Protein AF-A0A6B2SW86-F1 (afdb_monomer_lite)

Radius of gyration: 19.21 Å; chains: 1; bounding box: 50×46×57 Å

Secondary structure (DSSP, 8-state):
--S------SS--TT--HHHHHHHHHHHHHHHHHHHHHHHHHHHHHHHHHHHHHHHHTT--HHHHHHHHHHHHHHHSTT--SPPEEEEEEEEEEETTS-S-HHHHHHHHHHHHTS-TT--SSSSTTS-EEEEETTEEEEEEEE----SS---S-SS--HHHHHHHHHHHHHHHHTTTEEEEEEEPPPEE--

Sequence (191 aa):
VLSDWVLAVEADAGDWPEERLDLLQGVTQLIAVERDRRDAARTVRRRLAQEVLELVQTGAAPAEIAARLRVAAPVLLPGLGTAPHWQVVVARVEWEGGEIDGGPVAQALLEEILVDPAASGPEPSDRIAVAHTGDEAIALVPLPAVPGEHEGPETGLLADALLTSVHDPLAAGLDGDGRLTLGVSASVHSA

pLDDT: mean 82.62, std 14.37, range [33.56, 96.69]

Foldseek 3Di:
DQLDDDDDDPDDCPPDDPVVVVVVVVVVVVVVVVVVVLVVLLPVLQVLVVVLVVCVVVVHDLLVSLVSQVVCQCQLPPPQPDFFWKKKKKKAKDFAPPPDQQFVVQQSVCLVLQQDPPDPDPHRSRNWRWYGDRRMIMIIHTFRDDPDDDPDPDSDDDPVVSCVVCVVVVCVVNVPRMDMDMDMDDIGTSD

Structure (mmCIF, N/CA/C/O backbone):
data_AF-A0A6B2SW86-F1
#
_entry.id   AF-A0A6B2SW86-F1
#
loop_
_atom_site.group_PDB
_atom_site.id
_atom_site.type_symbol
_atom_site.label_atom_id
_atom_site.label_alt_id
_atom_site.label_comp_id
_atom_site.label_asym_id
_atom_site.label_entity_id
_atom_site.label_seq_id
_atom_site.pdbx_PDB_ins_code
_atom_site.Cartn_x
_atom_site.Cartn_y
_atom_site.Cartn_z
_atom_site.occupancy
_atom_site.B_iso_or_equiv
_atom_site.auth_seq_id
_atom_site.auth_comp_id
_atom_site.auth_asym_id
_atom_site.auth_atom_id
_atom_site.pdbx_PDB_model_num
ATOM 1 N N . VAL A 1 1 ? 8.558 -9.369 -8.147 1.00 64.38 1 VAL A N 1
ATOM 2 C CA . VAL A 1 1 ? 7.757 -10.231 -9.053 1.00 64.38 1 VAL A CA 1
ATOM 3 C C . VAL A 1 1 ? 6.617 -9.483 -9.754 1.00 64.38 1 VAL A C 1
ATOM 5 O O . VAL A 1 1 ? 6.445 -9.712 -10.936 1.00 64.38 1 VAL A O 1
ATOM 8 N N . LEU A 1 2 ? 5.889 -8.556 -9.105 1.00 66.88 2 LEU A N 1
ATOM 9 C CA . LEU A 1 2 ? 4.971 -7.616 -9.802 1.00 66.88 2 LEU A CA 1
ATOM 10 C C . LEU A 1 2 ? 5.313 -6.130 -9.603 1.00 66.88 2 LEU A C 1
ATOM 12 O O . LEU A 1 2 ? 4.972 -5.299 -10.432 1.00 66.88 2 LEU A O 1
ATOM 16 N N . SER A 1 3 ? 6.007 -5.797 -8.517 1.00 69.06 3 SER A N 1
ATOM 17 C CA . SER A 1 3 ? 6.486 -4.446 -8.200 1.00 69.06 3 SER A CA 1
ATOM 18 C C . SER A 1 3 ? 7.941 -4.207 -8.626 1.00 69.06 3 SER A C 1
ATOM 20 O O . SER A 1 3 ? 8.547 -3.212 -8.226 1.00 69.06 3 SER A O 1
ATOM 22 N N . ASP A 1 4 ? 8.528 -5.142 -9.383 1.00 76.38 4 ASP A N 1
ATOM 23 C CA . ASP A 1 4 ? 9.850 -4.935 -9.970 1.00 76.38 4 ASP A CA 1
ATOM 24 C C . ASP A 1 4 ? 9.764 -3.907 -11.090 1.00 76.38 4 ASP A C 1
ATOM 26 O O . ASP A 1 4 ? 8.704 -3.655 -11.664 1.00 76.38 4 ASP A O 1
ATOM 30 N N . TRP A 1 5 ? 10.897 -3.290 -11.396 1.00 79.50 5 TRP A N 1
ATOM 31 C CA . TRP A 1 5 ? 10.952 -2.225 -12.377 1.00 79.50 5 TRP A CA 1
ATOM 32 C C . TRP A 1 5 ? 11.925 -2.560 -13.489 1.00 79.50 5 TRP A C 1
ATOM 34 O O . TRP A 1 5 ? 12.975 -3.165 -13.283 1.00 79.50 5 TRP A O 1
ATOM 44 N N . VAL A 1 6 ? 11.564 -2.105 -14.679 1.00 84.00 6 VAL A N 1
ATOM 45 C CA . VAL A 1 6 ? 12.418 -2.137 -15.856 1.00 84.00 6 VAL A CA 1
ATOM 46 C C . VAL A 1 6 ? 12.411 -0.750 -16.476 1.00 84.00 6 VAL A C 1
ATOM 48 O O . VAL A 1 6 ? 11.382 -0.073 -16.499 1.00 84.00 6 VAL A O 1
ATOM 51 N N . LEU A 1 7 ? 13.565 -0.310 -16.968 1.00 84.69 7 LEU A N 1
ATOM 52 C CA . LEU A 1 7 ? 13.636 0.867 -17.822 1.00 84.69 7 LEU A CA 1
ATOM 53 C C . LEU A 1 7 ? 13.451 0.402 -19.265 1.00 84.69 7 LEU A C 1
ATOM 55 O O . LEU A 1 7 ? 14.382 -0.107 -19.884 1.00 84.69 7 LEU A O 1
ATOM 59 N N . ALA A 1 8 ? 12.234 0.547 -19.781 1.00 86.44 8 ALA A N 1
ATOM 60 C CA . ALA A 1 8 ? 11.948 0.296 -21.185 1.00 86.44 8 ALA A CA 1
ATOM 61 C C . ALA A 1 8 ? 12.275 1.546 -22.007 1.00 86.44 8 ALA A C 1
ATOM 63 O O . ALA A 1 8 ? 11.873 2.658 -21.664 1.00 86.44 8 ALA A O 1
ATOM 64 N N . VAL A 1 9 ? 13.005 1.354 -23.102 1.00 85.38 9 VAL A N 1
ATOM 65 C CA . VAL A 1 9 ? 13.354 2.416 -24.041 1.00 85.38 9 VAL A CA 1
ATOM 66 C C . VAL A 1 9 ? 12.775 2.048 -25.391 1.00 85.38 9 VAL A C 1
ATOM 68 O O . VAL A 1 9 ? 13.111 1.007 -25.950 1.00 85.38 9 VAL A O 1
ATOM 71 N N . GLU A 1 10 ? 11.925 2.913 -25.930 1.00 87.94 10 GLU A N 1
ATOM 72 C CA . GLU A 1 10 ? 11.366 2.740 -27.268 1.00 87.94 10 GLU A CA 1
ATOM 73 C C . GLU A 1 10 ? 12.402 3.141 -28.332 1.00 87.94 10 GLU A C 1
ATOM 75 O O . GLU A 1 10 ? 12.361 4.229 -28.905 1.00 87.94 10 GLU A O 1
ATOM 80 N N . ALA A 1 11 ? 13.399 2.284 -28.544 1.00 85.44 11 ALA A N 1
ATOM 81 C CA . ALA A 1 11 ? 14.400 2.444 -29.591 1.00 85.44 11 ALA A CA 1
ATO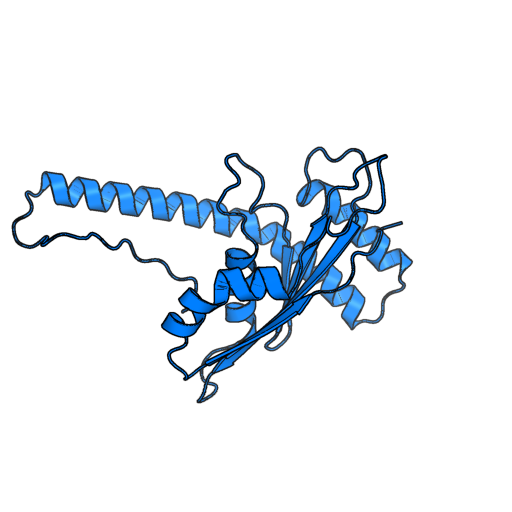M 82 C C . ALA A 1 11 ? 15.140 1.132 -29.870 1.00 85.44 11 ALA A C 1
ATOM 84 O O . ALA A 1 11 ? 15.310 0.305 -28.976 1.00 85.44 11 ALA A O 1
ATOM 85 N N . ASP A 1 12 ? 15.664 0.991 -31.088 1.00 85.00 12 ASP A N 1
ATOM 86 C CA . ASP A 1 12 ? 16.691 -0.009 -31.376 1.00 85.00 12 ASP A CA 1
ATOM 87 C C . ASP A 1 12 ? 18.036 0.484 -30.825 1.00 85.00 12 ASP A C 1
ATOM 89 O O . ASP A 1 12 ? 18.575 1.498 -31.281 1.00 85.00 12 ASP A O 1
ATOM 93 N N . ALA A 1 13 ? 18.533 -0.196 -29.792 1.00 82.00 13 ALA A N 1
ATOM 94 C CA . ALA A 1 13 ? 19.785 0.136 -29.121 1.00 82.00 13 ALA A CA 1
ATOM 95 C C . ALA A 1 13 ? 21.021 -0.495 -29.789 1.00 82.00 13 ALA A C 1
ATOM 97 O O . ALA A 1 13 ? 22.137 -0.218 -29.351 1.00 82.00 13 ALA A O 1
ATOM 98 N N . GLY A 1 14 ? 20.847 -1.323 -30.831 1.00 83.81 14 GLY A N 1
ATOM 99 C CA . GLY A 1 14 ? 21.933 -2.089 -31.453 1.00 83.81 14 GLY A CA 1
ATOM 100 C C . GLY A 1 14 ? 23.067 -1.233 -32.025 1.00 83.81 14 GLY A C 1
ATOM 101 O O . GLY A 1 14 ? 24.225 -1.635 -31.950 1.00 83.81 14 GLY A O 1
ATOM 102 N N . ASP A 1 15 ? 22.741 -0.033 -32.515 1.00 86.69 15 ASP A N 1
ATOM 103 C CA . ASP A 1 15 ? 23.688 0.895 -33.154 1.00 86.69 15 ASP A CA 1
ATOM 104 C C . ASP A 1 15 ? 23.988 2.145 -32.303 1.00 86.69 15 ASP A C 1
ATOM 106 O O . ASP A 1 15 ? 24.454 3.170 -32.812 1.00 86.69 15 ASP A O 1
ATOM 110 N N . TRP A 1 16 ? 23.663 2.128 -31.008 1.00 93.12 16 TRP A N 1
ATOM 111 C CA . TRP A 1 16 ? 23.866 3.304 -30.164 1.00 93.12 16 TRP A CA 1
ATOM 112 C C . TRP A 1 16 ? 25.355 3.570 -29.901 1.00 93.12 16 TRP A C 1
ATOM 114 O O . TRP A 1 16 ? 26.084 2.643 -29.550 1.00 93.12 16 TRP A O 1
ATOM 124 N N . PRO A 1 17 ? 25.812 4.836 -30.002 1.00 94.25 17 PRO A N 1
ATOM 125 C CA . PRO A 1 17 ? 27.142 5.218 -29.539 1.00 94.25 17 PRO A CA 1
ATOM 126 C C . PRO A 1 17 ? 27.329 4.909 -28.050 1.00 94.25 17 PRO A C 1
ATOM 128 O O . PRO A 1 17 ? 26.365 4.993 -27.278 1.00 94.25 17 PRO A O 1
ATOM 131 N N . GLU A 1 18 ? 28.567 4.617 -27.642 1.00 94.00 18 GLU A N 1
ATOM 132 C CA . GLU A 1 18 ? 28.915 4.307 -26.247 1.00 94.00 18 GLU A CA 1
ATOM 133 C C . GLU A 1 18 ? 28.443 5.409 -25.290 1.00 94.00 18 GLU A C 1
ATOM 135 O O . GLU A 1 18 ? 27.853 5.113 -24.257 1.00 94.00 18 GLU A O 1
ATOM 140 N N . GLU A 1 19 ? 28.547 6.683 -25.681 1.00 94.69 19 GLU A N 1
ATOM 141 C CA . GLU A 1 19 ? 28.126 7.810 -24.846 1.00 94.69 19 GLU A CA 1
ATOM 142 C C . GLU A 1 19 ? 26.622 7.780 -24.535 1.00 94.69 19 GLU A C 1
ATOM 144 O O . GLU A 1 19 ? 26.183 8.217 -23.470 1.00 94.69 19 GLU A O 1
ATOM 149 N N . ARG A 1 20 ? 25.801 7.265 -25.458 1.00 91.50 20 ARG A N 1
ATOM 150 C CA . ARG A 1 20 ? 24.351 7.152 -25.257 1.00 91.50 20 ARG A CA 1
ATOM 151 C C . ARG A 1 20 ? 24.001 5.969 -24.354 1.00 91.50 20 ARG A C 1
ATOM 153 O O . ARG A 1 20 ? 23.055 6.072 -23.571 1.00 91.50 20 ARG A O 1
ATOM 160 N N . LEU A 1 21 ? 24.758 4.877 -24.444 1.00 92.81 21 LEU A N 1
ATOM 161 C CA . LEU A 1 21 ? 24.635 3.733 -23.539 1.00 92.81 21 LEU A CA 1
ATOM 162 C C . LEU A 1 21 ? 25.064 4.115 -22.115 1.00 92.81 21 LEU A C 1
ATOM 164 O O . LEU A 1 21 ? 24.343 3.813 -21.164 1.00 92.81 21 LEU A O 1
ATOM 168 N N . ASP A 1 22 ? 26.151 4.875 -21.976 1.00 94.31 22 ASP A N 1
ATOM 169 C CA . ASP A 1 22 ? 26.623 5.404 -20.693 1.00 94.31 22 ASP A CA 1
ATOM 170 C C . ASP A 1 22 ? 25.574 6.303 -20.027 1.00 94.31 22 ASP A C 1
ATOM 172 O O . ASP A 1 22 ? 25.319 6.193 -18.825 1.00 94.31 22 ASP A O 1
ATOM 176 N N . LEU A 1 23 ? 24.902 7.164 -20.802 1.00 93.31 23 LEU A N 1
ATOM 177 C CA . LEU A 1 23 ? 23.795 7.980 -20.297 1.00 93.31 23 LEU A CA 1
ATOM 178 C C . LEU A 1 23 ? 22.630 7.120 -19.789 1.00 93.31 23 LEU A C 1
ATOM 180 O O . LEU A 1 23 ? 22.100 7.391 -18.709 1.00 93.31 23 LEU A O 1
ATOM 184 N N . LEU A 1 24 ? 22.238 6.079 -20.532 1.00 92.94 24 LEU A N 1
ATOM 185 C CA . LEU A 1 24 ? 21.181 5.155 -20.110 1.00 92.94 24 LEU A CA 1
ATOM 186 C C . LEU A 1 24 ? 21.554 4.449 -18.800 1.00 92.94 24 LEU A C 1
ATOM 188 O O . LEU A 1 24 ? 20.736 4.353 -17.880 1.00 92.94 24 LEU A O 1
ATOM 192 N N . GLN A 1 25 ? 22.799 3.986 -18.701 1.00 91.50 25 GLN A N 1
ATOM 193 C CA . GLN A 1 25 ? 23.320 3.346 -17.503 1.00 91.50 25 GLN A CA 1
ATOM 194 C C . GLN A 1 25 ? 23.333 4.318 -16.317 1.00 91.50 25 GLN A C 1
ATOM 196 O O . GLN A 1 25 ? 22.888 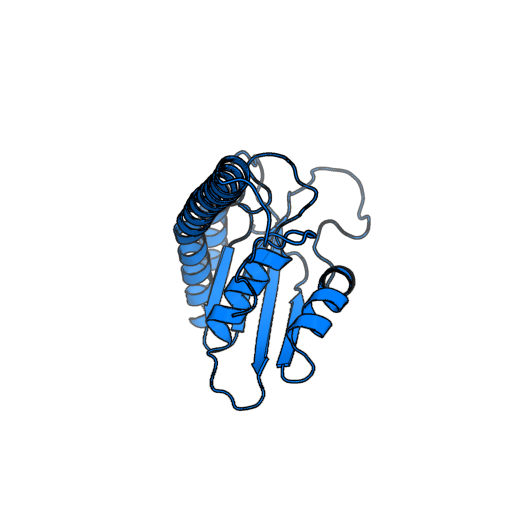3.955 -15.228 1.00 91.50 25 GLN A O 1
ATOM 201 N N . GLY A 1 26 ? 23.745 5.569 -16.534 1.00 94.94 26 GLY A N 1
ATOM 202 C CA . GLY A 1 26 ? 23.714 6.622 -15.519 1.00 94.94 26 GLY A CA 1
ATOM 203 C C . GLY A 1 26 ? 22.301 6.925 -15.007 1.00 94.94 26 GLY A C 1
ATOM 204 O O . GLY A 1 26 ? 22.084 6.999 -13.798 1.00 94.94 26 GLY A O 1
ATOM 205 N N . VAL A 1 27 ? 21.312 7.032 -15.901 1.00 94.62 27 VAL A N 1
ATOM 206 C CA . VAL A 1 27 ? 19.900 7.224 -15.515 1.00 94.62 27 VAL A CA 1
ATOM 207 C C . VAL A 1 27 ? 19.375 6.023 -14.728 1.00 94.62 27 VAL A C 1
ATOM 209 O O . VAL A 1 27 ? 18.742 6.197 -13.688 1.00 94.62 27 VAL A O 1
ATOM 212 N N . THR A 1 28 ? 19.682 4.807 -15.181 1.00 92.88 28 THR A N 1
ATOM 213 C CA . THR A 1 28 ? 19.293 3.564 -14.498 1.00 92.88 28 THR A CA 1
ATOM 214 C C . THR A 1 28 ? 19.857 3.517 -13.076 1.00 92.88 28 THR A C 1
ATOM 216 O O . THR A 1 28 ? 19.132 3.202 -12.134 1.00 92.88 28 THR A O 1
ATOM 219 N N . GLN A 1 29 ? 21.127 3.893 -12.895 1.00 93.69 29 GLN A N 1
ATOM 220 C CA . GLN A 1 29 ? 21.764 3.968 -11.578 1.00 93.69 29 GLN A CA 1
ATOM 221 C C . GLN A 1 29 ? 21.118 5.023 -10.678 1.00 93.69 29 GLN A C 1
ATOM 223 O O . GLN A 1 29 ? 20.876 4.754 -9.503 1.00 93.69 29 GLN A O 1
ATOM 228 N N . LEU A 1 30 ? 20.803 6.207 -11.212 1.00 94.62 30 LEU A N 1
ATOM 229 C CA . LEU A 1 30 ? 20.130 7.254 -10.443 1.00 94.62 30 LEU A CA 1
ATOM 230 C C . LEU A 1 30 ? 18.752 6.792 -9.949 1.00 94.62 30 LEU A C 1
ATOM 232 O O . LEU A 1 30 ? 18.413 6.998 -8.784 1.00 94.62 30 LEU A O 1
ATOM 236 N N . ILE A 1 31 ? 17.978 6.139 -10.821 1.00 89.94 31 ILE A N 1
ATOM 237 C CA . ILE A 1 31 ? 16.677 5.565 -10.463 1.00 89.94 31 ILE A CA 1
ATOM 238 C C . ILE A 1 31 ? 16.847 4.500 -9.377 1.00 89.94 31 ILE A C 1
ATOM 240 O O . ILE A 1 31 ? 16.106 4.527 -8.397 1.00 89.94 31 ILE A O 1
ATOM 244 N N . ALA A 1 32 ? 17.828 3.602 -9.518 1.00 89.44 32 ALA A N 1
ATOM 245 C CA . ALA A 1 32 ? 18.102 2.560 -8.531 1.00 89.44 32 ALA A CA 1
ATOM 246 C C . ALA A 1 32 ? 18.390 3.152 -7.142 1.00 89.44 32 ALA A C 1
ATOM 248 O O . ALA A 1 32 ? 17.727 2.786 -6.176 1.00 89.44 32 ALA A O 1
ATOM 249 N N . VAL A 1 33 ? 19.286 4.142 -7.052 1.00 92.06 33 VAL A N 1
ATOM 250 C CA . VAL A 1 33 ? 19.628 4.813 -5.783 1.00 92.06 33 VAL A CA 1
ATOM 251 C C . VAL A 1 33 ? 18.407 5.465 -5.135 1.00 92.06 33 VAL A C 1
ATOM 253 O O . VAL A 1 33 ? 18.211 5.371 -3.922 1.00 92.06 33 VAL A O 1
ATOM 256 N N . GLU A 1 34 ? 17.570 6.132 -5.926 1.00 87.69 34 GLU A N 1
ATOM 257 C CA . GLU A 1 34 ? 16.364 6.765 -5.398 1.00 87.69 34 GLU A CA 1
ATOM 258 C C . GLU A 1 34 ? 15.329 5.727 -4.932 1.00 87.69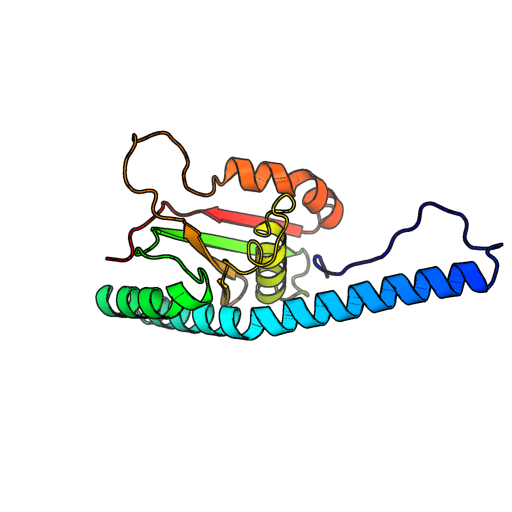 34 GLU A C 1
ATOM 260 O O . GLU A 1 34 ? 14.660 5.933 -3.917 1.00 87.69 34 GLU A O 1
ATOM 265 N N . ARG A 1 35 ? 15.209 4.584 -5.619 1.00 84.31 35 ARG A N 1
ATOM 266 C CA . ARG A 1 35 ? 14.345 3.487 -5.160 1.00 84.31 35 ARG A CA 1
ATOM 267 C C . ARG A 1 35 ? 14.865 2.851 -3.876 1.00 84.31 35 ARG A C 1
ATOM 269 O O . ARG A 1 35 ? 14.067 2.672 -2.961 1.00 84.31 35 ARG A O 1
ATOM 276 N N . ASP A 1 36 ? 16.168 2.608 -3.759 1.00 86.81 36 ASP A N 1
ATOM 277 C CA . ASP A 1 36 ? 16.782 2.082 -2.531 1.00 86.81 36 ASP A CA 1
ATOM 278 C C . ASP A 1 36 ? 16.531 3.020 -1.346 1.00 86.81 36 ASP A C 1
ATOM 280 O O . ASP A 1 36 ? 16.166 2.590 -0.249 1.00 86.81 36 ASP A O 1
ATOM 284 N N . ARG A 1 37 ? 16.649 4.334 -1.573 1.00 84.88 37 ARG A N 1
ATOM 285 C CA . ARG A 1 37 ? 16.308 5.352 -0.575 1.00 84.88 37 ARG A CA 1
ATOM 286 C C . ARG A 1 37 ? 14.835 5.266 -0.156 1.00 84.88 37 ARG A C 1
ATOM 288 O O . ARG A 1 37 ? 14.545 5.374 1.038 1.00 84.88 37 ARG A O 1
ATOM 295 N N . ARG A 1 38 ? 13.906 5.090 -1.103 1.00 80.50 38 ARG A N 1
ATOM 296 C CA . ARG A 1 38 ? 12.468 4.944 -0.805 1.00 80.50 38 ARG A CA 1
ATOM 297 C C . ARG A 1 38 ? 12.167 3.661 -0.041 1.00 80.50 38 ARG A C 1
ATOM 299 O O . ARG A 1 38 ? 11.422 3.717 0.934 1.00 80.50 38 ARG A O 1
ATOM 306 N N . ASP A 1 39 ? 12.756 2.536 -0.430 1.00 83.50 39 ASP A N 1
ATOM 307 C CA . ASP A 1 39 ? 12.546 1.261 0.260 1.00 83.50 39 ASP A CA 1
ATOM 308 C C . ASP A 1 39 ? 13.117 1.295 1.690 1.00 83.50 39 ASP A C 1
ATOM 310 O O . ASP A 1 39 ? 12.446 0.912 2.654 1.00 83.50 39 ASP A O 1
ATOM 314 N N . ALA A 1 40 ? 14.292 1.908 1.873 1.00 84.88 40 ALA A N 1
ATOM 315 C CA . ALA A 1 40 ? 14.849 2.166 3.199 1.00 84.88 40 ALA A CA 1
ATOM 316 C C . ALA A 1 40 ? 13.903 3.021 4.065 1.00 84.88 40 ALA A C 1
ATOM 318 O O . ALA A 1 40 ? 13.672 2.698 5.234 1.00 84.88 40 ALA A O 1
ATOM 319 N N . ALA A 1 41 ? 13.294 4.069 3.496 1.00 79.94 41 ALA A N 1
ATOM 320 C CA . ALA A 1 41 ? 12.323 4.910 4.202 1.00 79.94 41 ALA A CA 1
ATOM 321 C C . ALA A 1 41 ? 11.052 4.142 4.625 1.00 79.94 41 ALA A C 1
ATOM 323 O O . ALA A 1 41 ? 10.467 4.440 5.670 1.00 79.94 41 ALA A O 1
ATOM 324 N N . ARG A 1 42 ? 10.644 3.110 3.872 1.00 86.56 42 ARG A N 1
ATOM 325 C CA . ARG A 1 42 ? 9.474 2.274 4.198 1.00 86.56 42 ARG A CA 1
ATOM 326 C C . ARG A 1 42 ? 9.704 1.354 5.399 1.00 86.56 42 ARG A C 1
ATOM 328 O O . ARG A 1 42 ? 8.738 1.024 6.082 1.00 86.56 42 ARG A O 1
ATOM 335 N N . THR A 1 43 ? 10.948 1.002 5.733 1.00 89.25 43 THR A N 1
ATOM 336 C CA . THR A 1 43 ? 11.261 0.049 6.822 1.00 89.25 43 THR A CA 1
ATOM 337 C C . THR A 1 43 ? 10.652 0.453 8.171 1.00 89.25 43 THR A C 1
ATOM 339 O O . THR A 1 43 ? 10.045 -0.371 8.855 1.00 89.25 43 THR A O 1
ATOM 342 N N . VAL A 1 44 ? 10.758 1.732 8.551 1.00 89.31 44 VAL A N 1
ATOM 343 C CA . VAL A 1 44 ? 10.181 2.228 9.816 1.00 89.31 44 VAL A CA 1
ATOM 344 C C . VAL A 1 44 ? 8.654 2.118 9.803 1.00 89.31 44 VAL A C 1
ATOM 346 O O . VAL A 1 44 ? 8.054 1.706 10.794 1.00 89.31 44 VAL A O 1
ATOM 349 N N . ARG A 1 45 ? 8.016 2.433 8.673 1.00 89.00 45 ARG A N 1
ATOM 350 C CA . ARG A 1 45 ? 6.555 2.390 8.528 1.00 89.00 45 ARG A CA 1
ATOM 351 C C . ARG A 1 45 ? 6.016 0.964 8.530 1.00 89.00 45 ARG A C 1
ATOM 353 O O . ARG A 1 45 ? 5.049 0.702 9.238 1.00 89.00 45 ARG A O 1
ATOM 360 N N . ARG A 1 46 ? 6.673 0.037 7.825 1.00 93.06 46 ARG A N 1
ATOM 361 C CA . ARG A 1 46 ? 6.340 -1.399 7.851 1.00 93.06 46 ARG A CA 1
ATOM 362 C C . ARG A 1 46 ? 6.328 -1.924 9.286 1.00 93.06 46 ARG A C 1
ATOM 364 O O . ARG A 1 46 ? 5.372 -2.571 9.699 1.00 93.06 46 ARG A O 1
ATOM 371 N N . ARG A 1 47 ? 7.337 -1.553 10.083 1.00 92.88 47 ARG A N 1
ATOM 372 C CA . ARG A 1 47 ? 7.394 -1.901 11.507 1.00 92.88 47 ARG A CA 1
ATOM 373 C C . ARG A 1 47 ? 6.230 -1.309 12.309 1.00 92.88 47 ARG A C 1
ATOM 375 O O . ARG A 1 47 ? 5.623 -2.025 13.095 1.00 92.88 47 ARG A O 1
ATOM 382 N N . LEU A 1 48 ? 5.901 -0.031 12.117 1.00 92.12 48 LEU A N 1
ATOM 383 C CA . LEU A 1 48 ? 4.770 0.600 12.813 1.00 92.12 48 LEU A CA 1
ATOM 384 C C . LEU A 1 48 ? 3.434 -0.078 12.477 1.00 92.12 48 LEU A C 1
ATOM 386 O O . LEU A 1 48 ? 2.635 -0.327 13.378 1.00 92.12 48 LEU A O 1
ATOM 390 N N . ALA A 1 49 ? 3.201 -0.397 11.201 1.00 93.81 49 ALA A N 1
ATOM 391 C CA . ALA A 1 49 ? 2.010 -1.130 10.779 1.00 93.81 49 ALA A CA 1
ATOM 392 C C . ALA A 1 49 ? 1.964 -2.531 11.394 1.00 93.81 49 ALA A C 1
ATOM 394 O O . ALA A 1 49 ? 0.913 -2.943 11.878 1.00 93.81 49 ALA A O 1
ATOM 395 N N . GLN A 1 50 ? 3.103 -3.227 11.439 1.00 95.62 50 GLN A N 1
ATOM 396 C CA . GLN A 1 50 ? 3.202 -4.559 12.028 1.00 95.62 50 GLN A CA 1
ATOM 397 C C . GLN A 1 50 ? 2.836 -4.535 13.517 1.00 95.62 50 GLN A C 1
ATOM 399 O O . GLN A 1 50 ? 2.037 -5.340 13.982 1.00 95.62 50 GLN A O 1
ATOM 404 N N . GLU A 1 51 ? 3.342 -3.549 14.254 1.00 95.56 51 GLU A N 1
ATOM 405 C CA . GLU A 1 51 ? 3.046 -3.389 15.677 1.00 95.56 51 GLU A CA 1
ATOM 406 C C . GLU A 1 51 ? 1.557 -3.071 15.944 1.00 95.56 51 GLU A C 1
ATOM 408 O O . GLU A 1 51 ? 1.003 -3.505 16.953 1.00 95.56 51 GLU A O 1
ATOM 413 N N . VAL A 1 52 ? 0.885 -2.321 15.059 1.00 93.69 52 VAL A N 1
ATOM 414 C CA . VAL A 1 52 ? -0.573 -2.096 15.140 1.00 93.69 52 VAL A CA 1
ATOM 415 C C . VAL A 1 52 ? -1.342 -3.375 14.807 1.00 93.69 52 VAL A C 1
ATOM 417 O O . VAL A 1 52 ? -2.302 -3.709 15.501 1.00 93.69 52 VAL A O 1
ATOM 420 N N . LEU A 1 53 ? -0.920 -4.100 13.770 1.00 93.75 53 LEU A N 1
ATOM 421 C CA . LEU A 1 53 ? -1.537 -5.354 13.348 1.00 93.75 53 LEU A CA 1
ATOM 422 C C . LEU A 1 53 ? -1.481 -6.407 14.462 1.00 93.75 53 LEU A C 1
ATOM 424 O O . LEU A 1 53 ? -2.486 -7.053 14.744 1.00 93.75 53 LEU A O 1
ATOM 428 N N . GLU A 1 54 ? -0.350 -6.523 15.153 1.00 95.50 54 GLU A N 1
ATOM 429 C CA . GLU A 1 54 ? -0.181 -7.431 16.293 1.00 95.50 54 GLU A CA 1
ATOM 430 C C . GLU A 1 54 ? -1.144 -7.112 17.445 1.00 95.50 54 GLU A C 1
ATOM 432 O O . GLU A 1 54 ? -1.743 -8.022 18.024 1.00 95.50 54 GLU A O 1
ATOM 437 N N . LEU A 1 55 ? -1.364 -5.829 17.754 1.00 95.19 55 LEU A N 1
ATOM 438 C CA . LEU A 1 55 ? -2.353 -5.417 18.759 1.00 95.19 55 LEU A CA 1
ATOM 439 C C . LEU A 1 55 ? -3.774 -5.833 18.357 1.00 95.19 55 LEU A C 1
ATOM 441 O O . LEU A 1 55 ? -4.536 -6.323 19.189 1.00 95.19 55 LEU A O 1
ATOM 445 N N . VAL A 1 56 ? -4.130 -5.681 17.081 1.00 92.25 56 VAL A N 1
ATOM 446 C CA . VAL A 1 56 ? -5.444 -6.101 16.571 1.00 92.25 56 VAL A CA 1
ATOM 447 C C . VAL A 1 56 ? -5.597 -7.621 16.651 1.00 92.25 56 VAL A C 1
ATOM 449 O O . VAL A 1 56 ? -6.601 -8.107 17.168 1.00 92.25 56 VAL A O 1
ATOM 452 N N . GLN A 1 57 ? -4.596 -8.379 16.199 1.00 93.38 57 GLN A N 1
ATOM 453 C CA . GLN A 1 57 ? -4.629 -9.847 16.192 1.00 93.38 57 GLN A CA 1
ATOM 454 C C . GLN A 1 57 ? -4.693 -10.453 17.596 1.00 93.38 57 GLN A C 1
ATOM 456 O O . GLN A 1 57 ? -5.330 -11.484 17.801 1.00 93.38 57 GLN A O 1
ATOM 461 N N . THR A 1 58 ? -4.059 -9.805 18.572 1.00 96.19 58 THR A N 1
ATOM 462 C CA . THR A 1 58 ? -4.087 -10.234 19.979 1.00 96.19 58 THR A CA 1
ATOM 463 C C . THR A 1 58 ? -5.340 -9.775 20.728 1.00 96.19 58 THR A C 1
ATOM 465 O O . THR A 1 58 ? -5.519 -10.136 21.891 1.00 96.19 58 THR A O 1
ATOM 468 N N . GLY A 1 59 ? -6.232 -9.020 20.076 1.00 94.25 59 GLY A N 1
ATOM 469 C CA . GLY A 1 59 ? -7.465 -8.526 20.685 1.00 94.25 59 GLY A CA 1
ATOM 470 C C . GLY A 1 59 ? -7.221 -7.455 21.749 1.00 94.25 59 GLY A C 1
ATOM 471 O O . GLY A 1 59 ? -7.950 -7.405 22.742 1.00 94.25 59 GLY A O 1
ATOM 472 N N . ALA A 1 60 ? -6.189 -6.623 21.570 1.00 96.69 60 ALA A N 1
ATOM 473 C CA . ALA A 1 60 ? -5.880 -5.521 22.472 1.00 96.69 60 ALA A CA 1
ATOM 474 C C . ALA A 1 60 ? -7.073 -4.567 22.640 1.00 96.69 60 ALA A C 1
ATOM 476 O O . ALA A 1 60 ? -7.941 -4.434 21.770 1.00 96.69 60 ALA A O 1
ATOM 477 N N . ALA A 1 61 ? -7.112 -3.861 23.771 1.00 95.88 61 ALA A N 1
ATOM 478 C CA . ALA A 1 61 ? -8.190 -2.921 24.042 1.00 95.88 61 ALA A CA 1
ATOM 479 C C . ALA A 1 61 ? -8.204 -1.787 22.991 1.00 95.88 61 ALA A C 1
ATOM 481 O O . ALA A 1 61 ? -7.138 -1.280 22.632 1.00 95.88 61 ALA A O 1
ATOM 482 N N . PRO A 1 62 ? -9.381 -1.287 22.559 1.00 91.19 62 PRO A N 1
ATOM 483 C CA . PRO A 1 62 ? -9.457 -0.205 21.571 1.00 91.19 62 PRO A CA 1
ATOM 484 C C . PRO A 1 62 ? -8.633 1.038 21.939 1.00 91.19 62 PRO A C 1
ATOM 486 O O . PRO A 1 62 ? -8.017 1.657 21.076 1.00 91.19 62 PRO A O 1
ATOM 489 N N . ALA A 1 63 ? -8.557 1.374 23.232 1.00 92.12 63 ALA A N 1
ATOM 490 C CA . ALA A 1 63 ? -7.759 2.496 23.725 1.00 92.12 63 ALA A CA 1
ATOM 491 C C . ALA A 1 63 ? -6.244 2.310 23.509 1.00 92.12 63 ALA A C 1
ATOM 493 O O . ALA A 1 63 ? -5.529 3.291 23.299 1.00 92.12 63 ALA A O 1
ATOM 494 N N . GLU A 1 64 ? -5.755 1.069 23.543 1.00 94.62 64 GLU A N 1
ATOM 495 C CA . GLU A 1 64 ? -4.353 0.728 23.294 1.00 94.62 64 GLU A CA 1
ATOM 496 C C . GLU A 1 64 ? -4.015 0.850 21.804 1.00 94.62 64 GLU A C 1
ATOM 498 O O . GLU A 1 64 ? -3.017 1.479 21.445 1.00 94.62 64 GLU A O 1
ATOM 503 N N . ILE A 1 65 ? -4.902 0.362 20.932 1.00 92.56 65 ILE A N 1
ATOM 504 C CA . ILE A 1 65 ? -4.785 0.530 19.476 1.00 92.56 65 ILE A CA 1
ATOM 505 C C . ILE A 1 65 ? -4.814 2.024 19.113 1.00 92.56 65 ILE A C 1
ATOM 507 O O . ILE A 1 65 ? -3.945 2.506 18.386 1.00 92.56 65 ILE A O 1
ATOM 511 N N . ALA A 1 66 ? -5.749 2.794 19.679 1.00 89.94 66 ALA A N 1
ATOM 512 C CA . ALA A 1 66 ? -5.835 4.239 19.469 1.00 89.94 66 ALA A CA 1
ATOM 513 C C . ALA A 1 66 ? -4.582 4.981 19.971 1.00 89.94 66 ALA A C 1
ATOM 515 O O . ALA A 1 66 ? -4.073 5.887 19.308 1.00 89.94 66 ALA A O 1
ATOM 516 N N . ALA A 1 67 ? -4.037 4.595 21.131 1.00 91.44 67 ALA A N 1
ATOM 517 C CA . ALA A 1 67 ? -2.770 5.134 21.622 1.00 91.44 67 ALA A CA 1
ATOM 518 C C . ALA A 1 67 ? -1.620 4.848 20.648 1.00 91.44 67 ALA A C 1
ATOM 520 O O . ALA A 1 67 ? -0.845 5.756 20.345 1.00 91.44 67 ALA A O 1
ATOM 521 N N . ARG A 1 68 ? -1.552 3.632 20.098 1.00 92.38 68 ARG A N 1
ATOM 522 C CA . ARG A 1 68 ? -0.539 3.266 19.109 1.00 92.38 68 ARG A CA 1
ATOM 523 C C . ARG A 1 68 ? -0.659 4.075 17.817 1.00 92.38 68 ARG A C 1
ATOM 525 O O . ARG A 1 68 ? 0.348 4.599 17.346 1.00 92.38 68 ARG A O 1
ATOM 532 N N . LEU A 1 69 ? -1.867 4.231 17.276 1.00 90.69 69 LEU A N 1
ATOM 533 C CA . LEU A 1 69 ? -2.109 5.035 16.071 1.00 90.69 69 LEU A CA 1
ATOM 534 C C . LEU A 1 69 ? -1.720 6.506 16.272 1.00 90.69 69 LEU A C 1
ATOM 536 O O . LEU A 1 69 ? -1.114 7.108 15.388 1.00 90.69 69 LEU A O 1
ATOM 540 N N . ARG A 1 70 ? -1.979 7.077 17.456 1.00 88.12 70 ARG A N 1
ATOM 541 C CA . ARG A 1 70 ? -1.535 8.442 17.797 1.00 88.12 70 ARG A CA 1
ATOM 542 C C . ARG A 1 70 ? -0.014 8.591 17.816 1.00 88.12 70 ARG A C 1
ATOM 544 O O . ARG A 1 70 ? 0.484 9.644 17.438 1.00 88.12 70 ARG A O 1
ATOM 551 N N . VAL A 1 71 ? 0.721 7.554 18.221 1.00 88.38 71 VAL A N 1
ATOM 552 C CA . VAL A 1 71 ? 2.194 7.542 18.171 1.00 88.38 71 VAL A CA 1
ATOM 553 C C . VAL A 1 71 ? 2.708 7.398 16.736 1.00 88.38 71 VAL A C 1
ATOM 555 O O . VAL A 1 71 ? 3.722 7.999 16.394 1.00 88.38 71 VAL A O 1
ATOM 558 N N . ALA A 1 72 ? 2.010 6.641 15.884 1.00 87.12 72 ALA A N 1
ATOM 559 C CA . ALA A 1 72 ? 2.377 6.474 14.477 1.00 87.12 72 ALA A CA 1
ATOM 560 C C . ALA A 1 72 ? 2.075 7.722 13.624 1.00 87.12 72 ALA A C 1
ATOM 562 O O . ALA A 1 72 ? 2.792 7.993 12.660 1.00 87.12 72 ALA A O 1
ATOM 563 N N . ALA A 1 73 ? 1.045 8.498 13.982 1.00 85.19 73 ALA A N 1
ATOM 564 C CA . ALA A 1 73 ? 0.555 9.616 13.177 1.00 85.19 73 ALA A CA 1
ATOM 565 C C . ALA A 1 73 ? 1.641 10.637 12.769 1.00 85.19 73 ALA A C 1
ATOM 567 O O . ALA A 1 73 ? 1.710 10.932 11.583 1.00 85.19 73 ALA A O 1
ATOM 568 N N . PRO A 1 74 ? 2.541 11.129 13.648 1.00 83.19 74 PRO A N 1
ATOM 569 C CA . PRO A 1 74 ? 3.559 12.111 13.256 1.00 83.19 74 PRO A CA 1
ATOM 570 C C . PRO A 1 74 ? 4.623 11.564 12.296 1.00 83.19 74 PRO A C 1
ATOM 572 O O . PRO A 1 74 ? 5.284 12.342 11.616 1.00 83.19 74 PRO A O 1
ATOM 575 N N . VAL A 1 75 ? 4.809 10.239 12.256 1.00 83.69 75 VAL A N 1
ATOM 576 C CA . VAL A 1 75 ? 5.740 9.579 11.327 1.00 83.69 75 VAL A CA 1
ATOM 577 C C . VAL A 1 75 ? 5.120 9.465 9.936 1.00 83.69 75 VAL A C 1
ATOM 579 O O . VAL A 1 75 ? 5.820 9.613 8.941 1.00 83.69 75 VAL A O 1
ATOM 582 N N . LEU A 1 76 ? 3.812 9.204 9.871 1.00 81.06 76 LEU A N 1
ATOM 583 C CA . LEU A 1 76 ? 3.073 9.042 8.616 1.00 81.06 76 LEU A CA 1
ATOM 584 C C . LEU A 1 76 ? 2.557 10.374 8.055 1.00 81.06 76 LEU A C 1
ATOM 586 O O . LEU A 1 76 ? 2.412 10.535 6.853 1.00 81.06 76 LEU A O 1
ATOM 590 N N . LEU A 1 77 ? 2.294 11.349 8.915 1.00 77.88 77 LEU A N 1
ATOM 591 C CA . LEU A 1 77 ? 1.792 12.670 8.561 1.00 77.88 77 LEU A CA 1
ATOM 592 C C . LEU A 1 77 ? 2.585 13.742 9.319 1.00 77.88 77 LEU A C 1
ATOM 594 O O . LEU A 1 77 ? 2.081 14.318 10.293 1.00 77.88 77 LEU A O 1
ATOM 598 N N . PRO A 1 78 ? 3.835 14.019 8.912 1.00 75.00 78 PRO A N 1
ATOM 599 C CA . PRO A 1 78 ? 4.597 15.096 9.523 1.00 75.00 78 PRO A CA 1
ATOM 600 C C . PRO A 1 78 ? 3.848 16.429 9.368 1.00 75.00 78 PRO A C 1
ATOM 602 O O . PRO A 1 78 ? 3.285 16.735 8.321 1.00 75.00 78 PRO A O 1
ATOM 605 N N . GLY A 1 79 ? 3.810 17.225 10.438 1.00 71.19 79 GLY A N 1
ATOM 606 C CA . GLY A 1 79 ? 3.198 18.559 10.421 1.00 71.19 79 GLY A CA 1
ATOM 607 C C . GLY A 1 79 ? 1.670 18.607 10.547 1.00 71.19 79 GLY A C 1
ATOM 608 O O . GLY A 1 79 ? 1.119 19.709 10.557 1.00 71.19 79 GLY A O 1
ATOM 609 N N . LEU A 1 80 ? 0.968 17.473 10.695 1.00 69.62 80 LEU A N 1
ATOM 610 C CA . LEU A 1 80 ? -0.472 17.503 10.970 1.00 69.62 80 LEU A CA 1
ATOM 611 C C . LEU A 1 80 ? -0.734 17.980 12.410 1.00 69.62 80 LEU A C 1
ATOM 613 O O . LEU A 1 80 ? -0.277 17.376 13.378 1.00 69.62 80 LEU A O 1
ATOM 617 N N . GLY A 1 81 ? -1.476 19.080 12.551 1.00 67.44 81 GLY A N 1
ATOM 618 C CA . GLY A 1 81 ? -1.818 19.674 13.851 1.00 67.44 81 GLY A CA 1
ATOM 619 C C . GLY A 1 81 ? -3.036 19.048 14.543 1.00 67.44 81 GLY A C 1
ATOM 620 O O . GLY A 1 81 ? -3.371 19.444 15.658 1.00 67.44 81 GLY A O 1
ATOM 621 N N . THR A 1 82 ? -3.715 18.100 13.892 1.00 74.81 82 THR A N 1
ATOM 622 C CA . THR A 1 82 ? -4.930 17.428 14.378 1.00 74.81 82 THR A CA 1
ATOM 623 C C . THR A 1 82 ? -4.809 15.911 14.240 1.00 74.81 82 THR A C 1
ATOM 625 O O . THR A 1 82 ? -3.981 15.402 13.487 1.00 74.81 82 THR A O 1
ATOM 628 N N . ALA A 1 83 ? -5.613 15.161 14.997 1.00 78.75 83 ALA A N 1
ATOM 629 C CA . ALA A 1 83 ? -5.644 13.707 14.875 1.00 78.75 83 ALA A CA 1
ATOM 630 C C . ALA A 1 83 ? -6.299 13.307 13.535 1.00 78.75 83 ALA A C 1
ATOM 632 O O . ALA A 1 83 ? -7.412 13.769 13.259 1.00 78.75 83 ALA A O 1
ATOM 633 N N . PRO A 1 84 ? -5.648 12.474 12.701 1.00 83.12 84 PRO A N 1
ATOM 634 C CA . PRO A 1 84 ? -6.211 12.060 11.424 1.00 83.12 84 PRO A CA 1
ATOM 635 C C . PRO A 1 84 ? -7.345 11.048 11.616 1.00 83.12 84 PRO A C 1
ATOM 637 O O . PRO A 1 84 ? -7.462 10.384 12.658 1.00 83.12 84 PRO A O 1
ATOM 640 N N . HIS A 1 85 ? -8.146 10.896 10.564 1.00 85.12 85 HIS A N 1
ATOM 641 C CA . HIS A 1 85 ? -8.947 9.688 10.385 1.00 85.12 85 HIS A CA 1
ATOM 642 C C . HIS A 1 85 ? -8.071 8.590 9.784 1.00 85.12 85 HIS A C 1
ATOM 644 O O . HIS A 1 85 ? -7.046 8.868 9.167 1.00 85.12 85 HIS A O 1
ATOM 650 N N . TRP A 1 86 ? -8.482 7.342 9.953 1.00 87.75 86 TRP A N 1
ATOM 651 C CA . TRP A 1 86 ? -7.781 6.181 9.428 1.00 87.75 86 TRP A CA 1
ATOM 652 C C . TRP A 1 86 ? -8.713 5.358 8.559 1.00 87.75 86 TRP A C 1
ATOM 654 O O . TRP A 1 86 ? -9.862 5.114 8.925 1.00 87.75 86 TRP A O 1
ATOM 664 N N . GLN A 1 87 ? -8.194 4.895 7.432 1.00 91.06 87 GLN A N 1
ATOM 665 C CA . GLN A 1 87 ? -8.760 3.794 6.672 1.00 91.06 87 GLN A CA 1
ATOM 666 C C . GLN A 1 87 ? -7.787 2.627 6.658 1.00 91.06 87 GLN A C 1
ATOM 668 O O . GLN A 1 87 ? -6.570 2.798 6.753 1.00 91.06 87 GLN A O 1
ATOM 673 N N . VAL A 1 88 ? -8.351 1.435 6.526 1.00 92.25 88 VAL A N 1
ATOM 674 C CA . VAL A 1 88 ? -7.612 0.198 6.335 1.00 92.25 88 VAL A CA 1
ATOM 675 C C . VAL A 1 88 ? -7.880 -0.297 4.924 1.00 92.25 88 VAL A C 1
ATOM 677 O O . VAL A 1 88 ? -9.037 -0.400 4.511 1.00 92.25 88 VAL A O 1
ATOM 680 N N . VAL A 1 89 ? -6.811 -0.613 4.198 1.00 94.25 89 VAL A N 1
ATOM 681 C CA . VAL A 1 89 ? -6.890 -1.315 2.915 1.00 94.25 89 VAL A CA 1
ATOM 682 C C . VAL A 1 89 ? -6.250 -2.681 3.088 1.00 94.25 89 VAL A C 1
ATOM 684 O O . VAL A 1 89 ? -5.113 -2.772 3.539 1.00 94.25 89 VAL A O 1
ATOM 687 N N . VAL A 1 90 ? -6.977 -3.738 2.750 1.00 95.12 90 VAL A N 1
ATOM 688 C CA . VAL A 1 90 ? -6.484 -5.116 2.781 1.00 95.12 90 VAL A CA 1
ATOM 689 C C . VAL A 1 90 ? -6.304 -5.601 1.352 1.00 95.12 90 VAL A C 1
ATOM 691 O O . VAL A 1 90 ? -7.157 -5.340 0.505 1.00 95.12 90 VAL A O 1
ATOM 694 N N . ALA A 1 91 ? -5.212 -6.307 1.090 1.00 94.38 91 ALA A N 1
ATOM 695 C CA . ALA A 1 91 ? -4.945 -6.961 -0.178 1.00 94.38 91 ALA A CA 1
ATOM 696 C C . ALA A 1 91 ? -4.567 -8.421 0.026 1.00 94.38 91 ALA A C 1
ATOM 698 O O . ALA A 1 91 ? -3.841 -8.756 0.957 1.00 94.38 91 ALA A O 1
ATOM 699 N N . ARG A 1 92 ? -4.995 -9.264 -0.907 1.00 93.62 92 ARG A N 1
ATOM 700 C CA . ARG A 1 92 ? -4.587 -10.664 -1.014 1.00 93.62 92 ARG A CA 1
ATOM 701 C C . ARG A 1 92 ? -4.244 -10.957 -2.463 1.00 93.62 92 ARG A C 1
ATOM 703 O O . ARG A 1 92 ? -5.032 -10.623 -3.349 1.00 93.62 92 ARG A O 1
ATOM 710 N N . VAL A 1 93 ? -3.093 -11.580 -2.690 1.00 90.56 93 VAL A N 1
ATOM 711 C CA . VAL A 1 93 ? -2.654 -12.006 -4.022 1.00 90.56 93 VAL A CA 1
ATOM 712 C C . VAL A 1 93 ? -2.632 -13.522 -4.060 1.00 90.56 93 VAL A C 1
ATOM 714 O O . VAL A 1 93 ? -1.985 -14.161 -3.234 1.00 90.56 93 VAL A O 1
ATOM 717 N N . GLU A 1 94 ? -3.333 -14.084 -5.031 1.00 88.81 94 GLU A N 1
ATOM 718 C CA . GLU A 1 94 ? -3.414 -15.520 -5.262 1.00 88.81 94 GLU A CA 1
ATOM 719 C C . GLU A 1 94 ? -2.833 -15.834 -6.636 1.00 88.81 94 GLU A C 1
ATOM 721 O O . GLU A 1 94 ? -3.144 -15.141 -7.602 1.00 88.81 94 GLU A O 1
ATOM 726 N N . TRP A 1 95 ? -2.011 -16.878 -6.719 1.00 85.06 95 TRP A N 1
ATOM 727 C CA . TRP A 1 95 ? -1.423 -17.376 -7.962 1.00 85.06 95 TRP A CA 1
ATOM 728 C C . TRP A 1 95 ? -1.785 -18.841 -8.159 1.00 85.06 95 TRP A C 1
ATOM 730 O O . TRP A 1 95 ? -1.770 -19.625 -7.202 1.00 85.06 95 TRP A O 1
ATOM 740 N N . GLU A 1 96 ? -2.058 -19.231 -9.400 1.00 80.44 96 GLU A N 1
ATOM 741 C CA . GLU A 1 96 ? -2.153 -20.639 -9.758 1.00 80.44 96 GLU A CA 1
ATOM 742 C C . GLU A 1 96 ? -0.810 -21.340 -9.480 1.00 80.44 96 GLU A C 1
ATOM 744 O O . GLU A 1 96 ? 0.267 -20.828 -9.774 1.00 80.44 96 GLU A O 1
ATOM 749 N N . GLY A 1 97 ? -0.858 -22.504 -8.827 1.00 75.25 97 GLY A N 1
ATOM 750 C CA . GLY A 1 97 ? 0.336 -23.279 -8.461 1.00 75.25 97 GLY A CA 1
ATOM 751 C C . GLY A 1 97 ? 0.952 -22.958 -7.092 1.00 75.25 97 GLY A C 1
ATOM 752 O O . GLY A 1 97 ? 1.681 -23.794 -6.567 1.00 75.25 97 GLY A O 1
ATOM 753 N N . GLY A 1 98 ? 0.614 -21.826 -6.459 1.00 69.62 98 GLY A N 1
ATOM 754 C CA . GLY A 1 98 ? 0.930 -21.553 -5.045 1.00 69.62 98 GLY A CA 1
ATOM 755 C C . GLY A 1 98 ? 2.421 -21.455 -4.681 1.00 69.62 98 GLY A C 1
ATOM 756 O O . GLY A 1 98 ? 2.763 -21.541 -3.504 1.00 69.62 98 GLY A O 1
ATOM 757 N N . GLU A 1 99 ? 3.314 -21.295 -5.661 1.00 72.12 99 GLU A N 1
ATOM 758 C CA . GLU A 1 99 ? 4.768 -21.253 -5.432 1.00 72.12 99 GLU A CA 1
ATOM 759 C C . GLU A 1 99 ? 5.267 -19.900 -4.889 1.00 72.12 99 GLU A C 1
ATOM 761 O O . GLU A 1 99 ? 6.368 -19.820 -4.344 1.00 72.12 99 GLU A O 1
ATOM 766 N N . ILE A 1 100 ? 4.466 -18.836 -5.014 1.00 79.12 100 ILE A N 1
ATOM 767 C CA . ILE A 1 100 ? 4.827 -17.471 -4.609 1.00 79.12 100 ILE A CA 1
ATOM 768 C C . ILE A 1 100 ? 4.142 -17.121 -3.287 1.00 79.12 100 ILE A C 1
ATOM 770 O O . ILE A 1 100 ? 2.923 -17.231 -3.166 1.00 79.12 100 ILE A O 1
ATOM 774 N N . ASP A 1 101 ? 4.920 -16.634 -2.317 1.00 85.25 101 ASP A N 1
ATOM 775 C CA . ASP A 1 101 ? 4.380 -16.117 -1.058 1.00 85.25 101 ASP A CA 1
ATOM 776 C C . ASP A 1 101 ? 3.556 -14.839 -1.306 1.00 85.25 101 ASP A C 1
ATOM 778 O O . ASP A 1 101 ? 4.088 -13.789 -1.684 1.00 85.25 101 ASP A O 1
ATOM 782 N N . GLY A 1 102 ? 2.238 -14.943 -1.124 1.00 88.00 102 GLY A N 1
ATOM 783 C CA . GLY A 1 102 ? 1.279 -13.888 -1.450 1.00 88.00 102 GLY A CA 1
ATOM 784 C C . GLY A 1 102 ? 1.386 -12.657 -0.551 1.00 88.00 102 GLY A C 1
ATOM 785 O O . GLY A 1 102 ? 1.154 -11.549 -1.028 1.00 88.00 102 GLY A O 1
ATOM 786 N N . GLY A 1 103 ? 1.796 -12.816 0.712 1.00 91.56 103 GLY A N 1
ATOM 787 C CA . GLY A 1 103 ? 1.838 -11.725 1.692 1.00 91.56 103 GLY A CA 1
ATOM 788 C C . GLY A 1 103 ? 2.836 -10.623 1.315 1.00 91.56 103 GLY A C 1
ATOM 789 O O . GLY A 1 103 ? 2.430 -9.469 1.149 1.00 91.56 103 GLY A O 1
ATOM 790 N N . PRO A 1 104 ? 4.125 -10.950 1.102 1.00 90.94 104 PRO A N 1
ATOM 791 C CA . PRO A 1 104 ? 5.123 -9.989 0.631 1.00 90.94 104 PRO A CA 1
ATOM 792 C C . PRO A 1 104 ? 4.767 -9.354 -0.721 1.00 90.94 104 PRO A C 1
ATOM 794 O O . PRO A 1 104 ? 5.011 -8.165 -0.931 1.00 90.94 104 PRO A O 1
ATOM 797 N N . VAL A 1 105 ? 4.153 -10.114 -1.636 1.00 90.69 105 VAL A N 1
ATOM 798 C CA . VAL A 1 105 ? 3.712 -9.584 -2.937 1.00 90.69 105 VAL A CA 1
ATOM 799 C C . VAL A 1 105 ? 2.553 -8.602 -2.769 1.00 90.69 105 VAL A C 1
ATOM 801 O O . VAL A 1 105 ? 2.584 -7.521 -3.355 1.00 90.69 105 VAL A O 1
ATOM 804 N N . ALA A 1 106 ? 1.561 -8.932 -1.941 1.00 92.88 106 ALA A N 1
ATOM 805 C CA . ALA A 1 106 ? 0.446 -8.051 -1.616 1.00 92.88 106 ALA A CA 1
ATOM 806 C C . ALA A 1 106 ? 0.923 -6.776 -0.902 1.00 92.88 106 ALA A C 1
ATOM 808 O O . ALA A 1 106 ? 0.422 -5.691 -1.195 1.00 92.88 106 ALA A O 1
ATOM 809 N N . GLN A 1 107 ? 1.923 -6.882 -0.017 1.00 93.62 107 GLN A N 1
ATOM 810 C CA . GLN A 1 107 ? 2.520 -5.732 0.666 1.00 93.62 107 GLN A CA 1
ATOM 811 C C . GLN A 1 107 ? 3.168 -4.787 -0.342 1.00 93.62 107 GLN A C 1
ATOM 813 O O . GLN A 1 107 ? 2.855 -3.597 -0.350 1.00 93.62 107 GLN A O 1
ATOM 818 N N . ALA A 1 108 ? 4.029 -5.319 -1.211 1.00 90.56 108 ALA A N 1
ATOM 819 C CA . ALA A 1 108 ? 4.706 -4.524 -2.224 1.00 90.56 108 ALA A CA 1
ATOM 820 C C . ALA A 1 108 ? 3.712 -3.884 -3.207 1.00 90.56 108 ALA A C 1
ATOM 822 O O . ALA A 1 108 ? 3.855 -2.714 -3.547 1.00 90.56 108 ALA A O 1
ATOM 823 N N . LEU A 1 109 ? 2.665 -4.610 -3.615 1.00 90.12 109 LEU A N 1
ATOM 824 C CA . LEU A 1 109 ? 1.614 -4.062 -4.472 1.00 90.12 109 LEU A CA 1
ATOM 825 C C . LEU A 1 109 ? 0.828 -2.942 -3.793 1.00 90.12 109 LEU A C 1
ATOM 827 O O . LEU A 1 109 ? 0.642 -1.899 -4.409 1.00 90.12 109 LEU A O 1
ATOM 831 N N . LEU A 1 110 ? 0.391 -3.109 -2.541 1.00 91.44 110 LEU A N 1
ATOM 832 C CA . LEU A 1 110 ? -0.309 -2.039 -1.820 1.00 91.44 110 LEU A CA 1
ATOM 833 C C . LEU A 1 110 ? 0.556 -0.791 -1.669 1.00 91.44 110 LEU A C 1
ATOM 835 O O . LEU A 1 110 ? 0.056 0.321 -1.821 1.00 91.44 110 LEU A O 1
ATOM 839 N N . GLU A 1 111 ? 1.847 -0.966 -1.395 1.00 90.00 111 GLU A N 1
ATOM 840 C CA . GLU A 1 111 ? 2.783 0.149 -1.298 1.00 90.00 111 GLU A CA 1
ATOM 841 C C . GLU A 1 111 ? 2.988 0.902 -2.612 1.00 90.00 111 GLU A C 1
ATOM 843 O O . GLU A 1 111 ? 3.371 2.063 -2.553 1.00 90.00 111 GLU A O 1
ATOM 848 N N . GLU A 1 112 ? 2.767 0.279 -3.771 1.00 86.75 112 GLU A N 1
ATOM 849 C CA . GLU A 1 112 ? 2.843 0.950 -5.074 1.00 86.75 112 GLU A CA 1
ATOM 850 C C . GLU A 1 112 ? 1.481 1.520 -5.499 1.00 86.75 112 GLU A C 1
ATOM 852 O O . GLU A 1 112 ? 1.403 2.659 -5.944 1.00 86.75 112 GLU A O 1
ATOM 857 N N . ILE A 1 113 ? 0.394 0.768 -5.313 1.00 87.12 113 ILE A N 1
ATOM 858 C CA . ILE A 1 113 ? -0.975 1.147 -5.705 1.00 87.12 113 ILE A CA 1
ATOM 859 C C . ILE A 1 113 ? -1.460 2.392 -4.953 1.00 87.12 113 ILE A C 1
ATOM 861 O O . ILE A 1 113 ? -2.174 3.225 -5.507 1.00 87.12 113 ILE A O 1
ATOM 865 N N . LEU A 1 114 ? -1.092 2.509 -3.677 1.00 86.31 114 LEU A N 1
ATOM 866 C CA . LEU A 1 114 ? -1.523 3.607 -2.812 1.00 86.31 114 LEU A CA 1
ATOM 867 C C . LEU A 1 114 ? -0.594 4.830 -2.884 1.00 86.31 114 LEU A C 1
ATOM 869 O O . LEU A 1 114 ? -0.813 5.811 -2.171 1.00 86.31 114 LEU A O 1
ATOM 873 N N . VAL A 1 115 ? 0.439 4.792 -3.729 1.00 77.56 115 VAL A N 1
ATOM 874 C CA . VAL A 1 115 ? 1.241 5.976 -4.050 1.00 77.56 115 VAL A CA 1
ATOM 875 C C . VAL A 1 115 ? 0.446 6.831 -5.022 1.00 77.56 115 VAL A C 1
ATOM 877 O O . VAL A 1 115 ? 0.140 6.386 -6.120 1.00 77.56 115 VAL A O 1
ATOM 880 N N . ASP A 1 116 ? 0.138 8.070 -4.638 1.00 64.19 116 ASP A N 1
ATOM 881 C CA . ASP A 1 116 ? -0.456 9.043 -5.556 1.00 64.19 116 ASP A CA 1
ATOM 882 C C . ASP A 1 116 ? 0.593 9.486 -6.600 1.00 64.19 116 ASP A C 1
ATOM 884 O O . ASP A 1 116 ? 1.562 10.162 -6.232 1.00 64.19 116 ASP A O 1
ATOM 888 N N . PRO A 1 117 ? 0.431 9.134 -7.892 1.00 48.53 117 PRO A N 1
ATOM 889 C CA . PRO A 1 117 ? 1.395 9.478 -8.933 1.00 48.53 117 PRO A CA 1
ATOM 890 C C . PRO A 1 117 ? 1.363 10.966 -9.325 1.00 48.53 117 PRO A C 1
ATOM 892 O O . PRO A 1 117 ? 2.316 11.447 -9.936 1.00 48.53 117 PRO A O 1
ATOM 895 N N . ALA A 1 118 ? 0.298 11.709 -8.996 1.00 43.19 118 ALA A N 1
ATOM 896 C CA . ALA A 1 118 ? 0.176 13.138 -9.300 1.00 43.19 118 ALA A CA 1
ATOM 897 C C . ALA A 1 118 ? 0.810 14.030 -8.221 1.00 43.19 118 ALA A C 1
ATOM 899 O O . ALA A 1 118 ? 1.028 15.230 -8.429 1.00 43.19 118 ALA A O 1
ATOM 900 N N . ALA A 1 119 ? 1.120 13.461 -7.062 1.00 53.56 119 ALA A N 1
ATOM 901 C CA . ALA A 1 119 ? 1.584 14.222 -5.929 1.00 53.56 119 ALA A CA 1
ATOM 902 C C . ALA A 1 119 ? 3.090 14.521 -6.053 1.00 53.56 119 ALA A C 1
ATOM 904 O O . ALA A 1 119 ? 3.962 13.677 -5.864 1.00 53.56 119 ALA A O 1
ATOM 905 N N . SER A 1 120 ? 3.394 15.766 -6.423 1.00 37.31 120 SER A N 1
ATOM 906 C CA . SER A 1 120 ? 4.759 16.268 -6.588 1.00 37.31 120 SER A CA 1
ATOM 907 C C . SER A 1 120 ? 5.248 16.941 -5.302 1.00 37.31 120 SER A C 1
ATOM 909 O O . SER A 1 120 ? 4.691 17.949 -4.873 1.00 37.31 120 SER A O 1
ATOM 911 N N . GLY A 1 121 ? 6.303 16.392 -4.703 1.00 44.59 121 GLY A N 1
ATOM 912 C CA . GLY A 1 121 ? 6.937 16.857 -3.464 1.00 44.59 121 GLY A CA 1
ATOM 913 C C . GLY A 1 121 ? 7.515 15.670 -2.684 1.00 44.59 121 GLY A C 1
ATOM 914 O O . GLY A 1 121 ? 7.229 14.525 -3.038 1.00 44.59 121 GLY A O 1
ATOM 915 N N . PRO A 1 122 ? 8.321 15.876 -1.628 1.00 44.28 122 PRO A N 1
ATOM 916 C CA . PRO A 1 122 ? 8.391 14.843 -0.599 1.00 44.28 122 PRO A CA 1
ATOM 917 C C . PRO A 1 122 ? 6.958 14.653 -0.042 1.00 44.28 122 PRO A C 1
ATOM 919 O O . PRO A 1 122 ? 6.194 15.613 -0.039 1.00 44.28 122 PRO A O 1
ATOM 922 N N . GLU A 1 123 ? 6.581 13.464 0.447 1.00 55.97 123 GLU A N 1
ATOM 923 C CA . GLU A 1 123 ? 5.419 13.259 1.353 1.00 55.97 123 GLU A CA 1
ATOM 924 C C . GLU A 1 123 ? 4.033 12.725 0.873 1.00 55.97 123 GLU A C 1
ATOM 926 O O . GLU A 1 123 ? 3.121 12.755 1.699 1.00 55.97 123 GLU A O 1
ATOM 931 N N . PRO A 1 124 ? 3.784 12.158 -0.326 1.00 52.25 124 PRO A N 1
ATOM 932 C CA . PRO A 1 124 ? 2.524 11.423 -0.603 1.00 52.25 124 PRO A CA 1
ATOM 933 C C . PRO A 1 124 ? 2.675 9.905 -0.426 1.00 52.25 124 PRO A C 1
ATOM 935 O O . PRO A 1 124 ? 1.948 9.287 0.350 1.00 52.25 124 PRO A O 1
ATOM 938 N N . SER A 1 125 ? 3.708 9.325 -1.048 1.00 50.75 125 SER A N 1
ATOM 939 C CA . SER A 1 125 ? 4.128 7.920 -0.896 1.00 50.75 125 SER A CA 1
ATOM 940 C C . SER A 1 125 ? 4.591 7.563 0.521 1.00 50.75 125 SER A C 1
ATOM 942 O O . SER A 1 125 ? 4.819 6.397 0.837 1.00 50.75 125 SER A O 1
ATOM 944 N N . ASP A 1 126 ? 4.777 8.574 1.371 1.00 61.91 126 ASP A N 1
ATOM 945 C CA . ASP A 1 126 ? 5.308 8.435 2.723 1.00 61.91 126 ASP A CA 1
ATOM 946 C C . ASP A 1 126 ? 4.237 8.324 3.814 1.00 61.91 126 ASP A C 1
ATOM 948 O O . ASP A 1 126 ? 4.584 8.127 4.981 1.00 61.91 126 ASP A O 1
ATOM 952 N N . ARG A 1 127 ? 2.954 8.421 3.441 1.00 75.31 127 ARG A N 1
ATOM 953 C CA . ARG A 1 127 ? 1.839 8.476 4.399 1.00 75.31 127 ARG A CA 1
ATOM 954 C C . ARG A 1 127 ? 1.255 7.123 4.758 1.00 75.31 127 ARG A C 1
ATOM 956 O O . ARG A 1 127 ? 0.614 6.994 5.793 1.00 75.31 127 ARG A O 1
ATOM 963 N N . ILE A 1 128 ? 1.472 6.115 3.925 1.00 87.19 128 ILE A N 1
ATOM 964 C CA . ILE A 1 128 ? 0.930 4.775 4.143 1.00 87.19 128 ILE A CA 1
ATOM 965 C C . ILE A 1 128 ? 1.924 3.905 4.909 1.00 87.19 128 ILE A C 1
ATOM 967 O O . ILE A 1 128 ? 3.139 3.979 4.706 1.00 87.19 128 ILE A O 1
ATOM 971 N N . ALA A 1 129 ? 1.401 3.050 5.777 1.00 91.62 129 ALA A N 1
ATOM 972 C CA . ALA A 1 129 ? 2.179 2.023 6.455 1.00 91.62 129 ALA A CA 1
ATOM 973 C C . ALA A 1 129 ? 1.555 0.661 6.169 1.00 91.62 129 ALA A C 1
ATOM 975 O O . ALA A 1 129 ? 0.385 0.459 6.481 1.00 91.62 129 ALA A O 1
ATOM 976 N N . VAL A 1 130 ? 2.321 -0.255 5.574 1.00 94.75 130 VAL A N 1
ATOM 977 C CA . VAL A 1 130 ? 1.811 -1.560 5.135 1.00 94.75 130 VAL A CA 1
ATOM 978 C C . VAL A 1 130 ? 2.518 -2.678 5.891 1.00 94.75 130 VAL A C 1
ATOM 980 O O . VAL A 1 130 ? 3.747 -2.742 5.912 1.00 94.75 130 VAL A O 1
ATOM 983 N N . ALA A 1 131 ? 1.741 -3.559 6.506 1.00 95.88 131 ALA A N 1
ATOM 984 C CA . ALA A 1 131 ? 2.197 -4.807 7.110 1.00 95.88 131 ALA A CA 1
ATOM 985 C C . ALA A 1 131 ? 1.594 -5.997 6.362 1.00 95.88 131 ALA A C 1
ATOM 987 O O . ALA A 1 131 ? 0.686 -5.818 5.553 1.00 95.88 131 ALA A O 1
ATOM 988 N N . HIS A 1 132 ? 2.074 -7.206 6.633 1.00 95.69 132 HIS A N 1
ATOM 989 C CA . HIS A 1 132 ? 1.472 -8.421 6.094 1.00 95.69 132 HIS A CA 1
ATOM 990 C C . HIS A 1 132 ? 1.383 -9.511 7.159 1.00 95.69 132 HIS A C 1
ATOM 992 O O . HIS A 1 132 ? 2.150 -9.540 8.121 1.00 95.69 132 HIS A O 1
ATOM 998 N N . THR A 1 133 ? 0.417 -10.406 6.997 1.00 93.69 133 THR A N 1
ATOM 999 C CA . THR A 1 133 ? 0.201 -11.559 7.865 1.00 93.69 133 THR A CA 1
ATOM 1000 C C . THR A 1 133 ? -0.327 -12.714 7.031 1.00 93.69 133 THR A C 1
ATOM 1002 O O . THR A 1 133 ? -1.304 -12.568 6.302 1.00 93.69 133 THR A O 1
ATOM 1005 N N . GLY A 1 134 ? 0.360 -13.856 7.090 1.00 91.94 134 GLY A N 1
ATOM 1006 C CA . GLY A 1 134 ? 0.108 -14.932 6.135 1.00 91.94 134 GLY A CA 1
ATOM 1007 C C . GLY A 1 134 ? 0.245 -14.417 4.701 1.00 91.94 134 GLY A C 1
ATOM 1008 O O . GLY A 1 134 ? 1.273 -13.850 4.340 1.00 91.94 134 GLY A O 1
ATOM 1009 N N . ASP A 1 135 ? -0.818 -14.582 3.925 1.00 91.88 135 ASP A N 1
ATOM 1010 C CA . ASP A 1 135 ? -0.934 -14.215 2.514 1.00 91.88 135 ASP A CA 1
ATOM 1011 C C . ASP A 1 135 ? -1.667 -12.880 2.267 1.00 91.88 135 ASP A C 1
ATOM 1013 O O . ASP A 1 135 ? -1.914 -12.506 1.117 1.00 91.88 135 ASP A O 1
ATOM 1017 N N . GLU A 1 136 ? -1.986 -12.139 3.331 1.00 94.56 136 GLU A N 1
ATOM 1018 C CA . GLU A 1 136 ? -2.656 -10.843 3.258 1.00 94.56 136 GLU A CA 1
ATOM 1019 C C . GLU A 1 136 ? -1.716 -9.700 3.638 1.00 94.56 136 GLU A C 1
ATOM 1021 O O . GLU A 1 136 ? -0.889 -9.814 4.544 1.00 94.56 136 GLU A O 1
ATOM 1026 N N . ALA A 1 137 ? -1.897 -8.558 2.984 1.00 96.44 137 ALA A N 1
ATOM 1027 C CA . ALA A 1 137 ? -1.283 -7.296 3.355 1.00 96.44 137 ALA A CA 1
ATOM 1028 C C . ALA A 1 137 ? -2.334 -6.286 3.808 1.00 96.44 137 ALA A C 1
ATOM 1030 O O . ALA A 1 137 ? -3.446 -6.246 3.291 1.00 96.44 137 ALA A O 1
ATOM 1031 N N . ILE A 1 138 ? -1.966 -5.458 4.781 1.00 96.25 138 ILE A N 1
ATOM 1032 C CA . ILE A 1 138 ? -2.833 -4.487 5.433 1.00 96.25 138 ILE A CA 1
ATOM 1033 C C . ILE A 1 138 ? -2.122 -3.136 5.440 1.00 96.25 138 ILE A C 1
ATOM 1035 O O . ILE A 1 138 ? -1.077 -2.979 6.072 1.00 96.25 138 ILE A O 1
ATOM 1039 N N . ALA A 1 139 ? -2.705 -2.155 4.759 1.00 94.69 139 ALA A N 1
ATOM 1040 C CA . ALA A 1 139 ? -2.260 -0.772 4.750 1.00 94.69 139 ALA A CA 1
ATOM 1041 C C . ALA A 1 139 ? -3.089 0.080 5.716 1.00 94.69 139 ALA A C 1
ATOM 1043 O O . ALA A 1 139 ? -4.319 0.112 5.647 1.00 94.69 139 ALA A O 1
ATOM 1044 N N . LEU A 1 140 ? -2.398 0.819 6.580 1.00 92.38 140 LEU A N 1
ATOM 1045 C CA . LEU A 1 140 ? -2.947 1.912 7.370 1.00 92.38 140 LEU A CA 1
ATOM 1046 C C . LEU A 1 140 ? -2.811 3.201 6.560 1.00 92.38 140 LEU A C 1
ATOM 1048 O O . LEU A 1 140 ? -1.696 3.663 6.301 1.00 92.38 140 LEU A O 1
ATOM 1052 N N . VAL A 1 141 ? -3.949 3.767 6.167 1.00 89.88 141 VAL A N 1
ATOM 1053 C CA . VAL A 1 141 ? -4.029 4.982 5.356 1.00 89.88 141 VAL A CA 1
ATOM 1054 C C . VAL A 1 141 ? -4.563 6.116 6.223 1.00 89.88 141 VAL A C 1
ATOM 1056 O O . VAL A 1 141 ? -5.748 6.121 6.571 1.00 89.88 141 VAL A O 1
ATOM 1059 N N . PRO A 1 142 ? -3.717 7.078 6.609 1.00 86.56 142 PRO A N 1
ATOM 1060 C CA . PRO A 1 142 ? -4.187 8.238 7.326 1.00 86.56 142 PRO A CA 1
ATOM 1061 C C . PRO A 1 142 ? -4.820 9.249 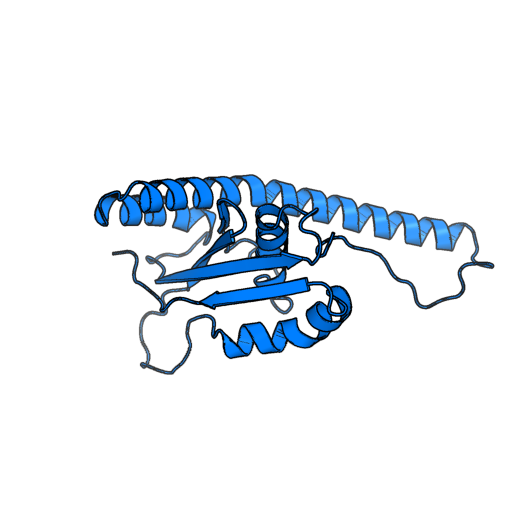6.365 1.00 86.56 142 PRO A C 1
ATOM 1063 O O . PRO A 1 142 ? -4.250 9.605 5.333 1.00 86.56 142 PRO A O 1
ATOM 1066 N N . LEU A 1 143 ? -5.985 9.758 6.745 1.00 80.62 143 LEU A N 1
ATOM 1067 C CA . LEU A 1 143 ? -6.719 10.783 6.019 1.00 80.62 143 LEU A CA 1
ATOM 1068 C C . LEU A 1 143 ? -6.610 12.120 6.765 1.00 80.62 143 LEU A C 1
ATOM 1070 O O . LEU A 1 143 ? -6.828 12.157 7.986 1.00 80.62 143 LEU A O 1
ATOM 1074 N N . PRO A 1 144 ? -6.295 13.229 6.072 1.00 69.69 144 PRO A N 1
ATOM 1075 C CA . PRO A 1 144 ? -6.255 14.541 6.700 1.00 69.69 144 PRO A CA 1
ATOM 1076 C C . PRO A 1 144 ? -7.631 14.888 7.283 1.00 69.69 144 PRO A C 1
ATOM 1078 O O . PRO A 1 144 ? -8.654 14.806 6.606 1.00 69.69 144 PRO A O 1
ATOM 1081 N N . ALA A 1 145 ? -7.666 15.280 8.556 1.00 63.22 145 ALA A N 1
ATOM 1082 C CA . ALA A 1 145 ? -8.884 15.779 9.179 1.00 63.22 145 ALA A CA 1
ATOM 1083 C C . ALA A 1 145 ? -9.123 17.220 8.706 1.00 63.22 145 ALA A C 1
ATOM 1085 O O . ALA A 1 145 ? -8.459 18.138 9.184 1.00 63.22 145 ALA A O 1
ATOM 1086 N N . VAL A 1 146 ? -10.034 17.424 7.751 1.00 53.44 146 VAL A N 1
ATOM 1087 C CA . VAL A 1 146 ? -10.424 18.773 7.308 1.00 53.44 146 VAL A CA 1
ATOM 1088 C C . VAL A 1 146 ? -11.337 19.391 8.378 1.00 53.44 146 VAL A C 1
ATOM 1090 O O . VAL A 1 146 ? -12.410 18.843 8.639 1.00 53.44 146 VAL A O 1
ATOM 1093 N N . PRO A 1 147 ? -10.958 20.505 9.035 1.00 43.03 147 PRO A N 1
ATOM 1094 C CA . PRO A 1 147 ? -11.842 21.188 9.963 1.00 43.03 147 PRO A CA 1
ATOM 1095 C C . PRO A 1 147 ? -12.779 22.122 9.188 1.00 43.03 147 PRO A C 1
ATOM 1097 O O . PRO A 1 147 ? -12.343 23.153 8.690 1.00 43.03 147 PRO A O 1
ATOM 1100 N N . GLY A 1 148 ? -14.067 21.772 9.152 1.00 49.69 148 GLY A N 1
ATOM 1101 C CA . GLY A 1 148 ? -15.160 22.664 8.759 1.00 49.69 148 GLY A CA 1
ATOM 1102 C C . GLY A 1 148 ? -15.350 22.844 7.254 1.00 49.69 148 GLY A C 1
ATOM 1103 O O . GLY A 1 148 ? -14.741 23.724 6.671 1.00 49.69 148 GLY A O 1
ATOM 1104 N N . GLU A 1 149 ? -16.239 22.039 6.665 1.00 35.25 149 GLU A N 1
ATOM 1105 C CA . GLU A 1 149 ? -17.249 22.399 5.652 1.00 35.25 149 GLU A CA 1
ATOM 1106 C C . GLU A 1 149 ? -17.797 21.103 5.029 1.00 35.25 149 GLU A C 1
ATOM 1108 O O . GLU A 1 149 ? -17.117 20.449 4.254 1.00 35.25 149 GLU A O 1
ATOM 1113 N N . HIS A 1 150 ? -19.047 20.780 5.381 1.00 33.56 150 HIS A N 1
ATOM 1114 C CA . HIS A 1 150 ? -19.962 19.841 4.718 1.00 33.56 150 HIS A CA 1
ATOM 1115 C C . HIS A 1 150 ? -19.550 18.357 4.616 1.00 33.56 150 HIS A C 1
ATOM 1117 O O . HIS A 1 150 ? -18.515 17.990 4.073 1.00 33.56 150 HIS A O 1
ATOM 1123 N N . GLU A 1 151 ? -20.462 17.486 5.064 1.00 41.69 151 GLU A N 1
ATOM 1124 C CA . GLU A 1 151 ? -20.592 16.093 4.618 1.00 41.69 151 GLU A CA 1
ATOM 1125 C C . GLU A 1 151 ? -20.811 16.067 3.090 1.00 41.69 151 GLU A C 1
ATOM 1127 O O . GLU A 1 151 ? -21.928 15.934 2.595 1.00 41.69 151 GLU A O 1
ATOM 1132 N N . GLY A 1 152 ? -19.745 16.282 2.324 1.00 37.38 152 GLY A N 1
ATOM 1133 C CA . GLY A 1 152 ? -19.647 15.843 0.940 1.00 37.38 152 GLY A CA 1
ATOM 1134 C C . GLY A 1 152 ? -19.199 14.380 0.910 1.00 37.38 152 GLY A C 1
ATOM 1135 O O . GLY A 1 152 ? -18.536 13.925 1.849 1.00 37.38 152 GLY A O 1
ATOM 1136 N N . PRO A 1 153 ? -19.543 13.614 -0.135 1.00 41.09 153 PRO A N 1
ATOM 1137 C CA . PRO A 1 153 ? -18.966 12.290 -0.298 1.00 41.09 153 PRO A CA 1
ATOM 1138 C C . PRO A 1 153 ? -17.440 12.432 -0.498 1.00 41.09 153 PRO A C 1
ATOM 1140 O O . PRO A 1 153 ? -16.996 13.350 -1.181 1.00 41.09 153 PRO A O 1
ATOM 1143 N N . GLU A 1 154 ? -16.663 11.513 0.092 1.00 50.75 154 GLU A N 1
ATOM 1144 C CA . GLU A 1 154 ? -15.294 11.139 -0.334 1.00 50.75 154 GLU A CA 1
ATOM 1145 C C . GLU A 1 154 ? -14.095 11.987 0.149 1.00 50.75 154 GLU A C 1
ATOM 1147 O O . GLU A 1 154 ? -13.341 12.546 -0.637 1.00 50.75 154 GLU A O 1
ATOM 1152 N N . THR A 1 155 ? -13.806 11.986 1.457 1.00 64.50 155 THR A N 1
ATOM 1153 C CA . THR A 1 155 ? -12.450 12.321 1.977 1.00 64.50 155 THR A CA 1
ATOM 1154 C C . THR A 1 155 ? -11.552 11.091 2.182 1.00 64.50 155 THR A C 1
ATOM 1156 O O . THR A 1 155 ? -10.473 11.201 2.762 1.00 64.50 155 THR A O 1
ATOM 1159 N N . GLY A 1 156 ? -11.980 9.919 1.705 1.00 72.56 156 GLY A N 1
ATOM 1160 C CA . GLY A 1 156 ? -11.275 8.644 1.837 1.00 72.56 156 GLY A CA 1
ATOM 1161 C C . GLY A 1 156 ? -11.184 7.882 0.517 1.00 72.56 156 GLY A C 1
ATOM 1162 O O . GLY A 1 156 ? -11.848 8.220 -0.459 1.00 72.56 156 GLY A O 1
ATOM 1163 N N . LEU A 1 157 ? -10.363 6.836 0.501 1.00 83.50 157 LEU A N 1
ATOM 1164 C CA . LEU A 1 157 ? -10.227 5.922 -0.625 1.00 83.50 157 LEU A CA 1
ATOM 1165 C C . LEU A 1 157 ? -11.551 5.203 -0.892 1.00 83.50 157 LEU A C 1
ATOM 1167 O O . LEU A 1 157 ? -12.182 4.673 0.027 1.00 83.50 157 LEU A O 1
ATOM 1171 N N . LEU A 1 158 ? -11.923 5.147 -2.167 1.00 85.38 158 LEU A N 1
ATOM 1172 C CA . LEU A 1 158 ? -13.030 4.346 -2.667 1.00 85.38 158 LEU A CA 1
ATOM 1173 C C . LEU A 1 158 ? -12.502 3.065 -3.302 1.00 85.38 158 LEU A C 1
ATOM 1175 O O . LEU A 1 158 ? -11.614 3.119 -4.153 1.00 85.38 158 LEU A O 1
ATOM 1179 N N . ALA A 1 159 ? -13.094 1.926 -2.938 1.00 85.44 159 ALA A N 1
ATOM 1180 C CA . ALA A 1 159 ? -12.710 0.627 -3.487 1.00 85.44 159 ALA A CA 1
ATOM 1181 C C . ALA A 1 159 ? -12.837 0.587 -5.019 1.00 85.44 159 ALA A C 1
ATOM 1183 O O . ALA A 1 159 ? -11.897 0.176 -5.691 1.00 85.44 159 ALA A O 1
ATOM 1184 N N . ASP A 1 160 ? -13.948 1.085 -5.571 1.00 84.81 160 ASP A N 1
ATOM 1185 C CA . ASP A 1 160 ? -14.192 1.063 -7.019 1.00 84.81 160 ASP A CA 1
ATOM 1186 C C . ASP A 1 160 ? -13.224 1.969 -7.787 1.00 84.81 160 ASP A C 1
ATOM 1188 O O . ASP A 1 160 ? -12.746 1.600 -8.861 1.00 84.81 160 ASP A O 1
ATOM 1192 N N . ALA A 1 161 ? -12.886 3.137 -7.231 1.00 85.50 161 ALA A N 1
ATOM 1193 C CA . ALA A 1 161 ? -11.918 4.044 -7.843 1.00 85.50 161 ALA A CA 1
ATOM 1194 C C . ALA A 1 161 ? -10.505 3.444 -7.827 1.00 85.50 161 ALA A C 1
ATOM 1196 O O . ALA A 1 161 ? -9.804 3.500 -8.837 1.00 85.50 161 ALA A O 1
ATOM 1197 N N . LEU A 1 162 ? -10.119 2.823 -6.704 1.00 85.38 162 LEU A N 1
ATOM 1198 C CA . LEU A 1 162 ? -8.841 2.128 -6.570 1.00 85.38 162 LEU A CA 1
ATOM 1199 C C . LEU A 1 162 ? -8.748 0.946 -7.535 1.00 85.38 162 LEU A C 1
ATOM 1201 O O . LEU A 1 162 ? -7.740 0.783 -8.207 1.00 85.38 162 LEU A O 1
ATOM 1205 N N . LEU A 1 163 ? -9.807 0.141 -7.634 1.00 85.56 163 LEU A N 1
ATOM 1206 C CA . LEU A 1 163 ? -9.860 -0.983 -8.562 1.00 85.56 163 LEU A CA 1
ATOM 1207 C C . LEU A 1 163 ? -9.759 -0.501 -10.012 1.00 85.56 163 LEU A C 1
ATOM 1209 O O . LEU A 1 163 ? -8.994 -1.062 -10.789 1.00 85.56 163 LEU A O 1
ATOM 1213 N N . THR A 1 164 ? -10.487 0.561 -10.365 1.00 87.44 164 THR A N 1
ATOM 1214 C CA . THR A 1 164 ? -10.483 1.130 -11.720 1.00 87.44 164 THR A CA 1
ATOM 1215 C C . THR A 1 164 ? -9.094 1.622 -12.125 1.00 87.44 164 THR A C 1
ATOM 1217 O O . THR A 1 164 ? -8.698 1.424 -13.270 1.00 87.44 164 THR A O 1
ATOM 1220 N N . SER A 1 165 ? -8.329 2.230 -11.211 1.00 85.38 165 SER A N 1
ATOM 1221 C CA . SER A 1 165 ? -6.997 2.757 -11.539 1.00 85.38 165 SER A CA 1
ATOM 1222 C C . SER A 1 165 ? -5.947 1.669 -11.773 1.00 85.38 165 SER A C 1
ATOM 1224 O O . SER A 1 165 ? -5.001 1.893 -12.528 1.00 85.38 165 SER A O 1
ATOM 1226 N N . VAL A 1 166 ? -6.108 0.493 -11.158 1.00 86.19 166 VAL A N 1
ATOM 1227 C CA . VAL A 1 166 ? -5.125 -0.603 -11.226 1.00 86.19 166 VAL A CA 1
ATOM 1228 C C . VAL A 1 166 ? -5.557 -1.761 -12.119 1.00 86.19 166 VAL A C 1
ATOM 1230 O O . VAL A 1 166 ? -4.746 -2.646 -12.384 1.00 86.19 166 VAL A O 1
ATOM 1233 N N . HIS A 1 167 ? -6.810 -1.775 -12.582 1.00 86.56 167 HIS A N 1
ATOM 1234 C CA . HIS A 1 167 ? -7.390 -2.895 -13.320 1.00 86.56 167 HIS A CA 1
ATOM 1235 C C . HIS A 1 167 ? -6.557 -3.275 -14.546 1.00 86.56 167 HIS A C 1
ATOM 1237 O O . HIS A 1 167 ? -6.065 -4.396 -14.628 1.00 86.56 167 HIS A O 1
ATOM 1243 N N . ASP A 1 168 ? -6.363 -2.341 -15.475 1.00 86.94 168 ASP A N 1
ATOM 1244 C CA . ASP A 1 168 ? -5.673 -2.609 -16.739 1.00 86.94 168 ASP A CA 1
ATOM 1245 C C . ASP A 1 168 ? -4.207 -3.048 -16.556 1.00 86.94 168 ASP A C 1
ATOM 1247 O O . ASP A 1 168 ? -3.835 -4.082 -17.120 1.00 86.94 168 ASP A O 1
ATOM 1251 N N . PRO A 1 169 ? -3.361 -2.354 -15.761 1.00 85.19 169 PRO A N 1
ATOM 1252 C CA . PRO A 1 169 ? -1.977 -2.786 -15.571 1.00 85.19 169 PRO A CA 1
ATOM 1253 C C . PRO A 1 169 ? -1.870 -4.135 -14.848 1.00 85.19 169 PRO A C 1
ATOM 1255 O O . PRO A 1 169 ? -1.012 -4.943 -15.200 1.00 85.19 169 PRO A O 1
ATOM 1258 N N . LEU A 1 170 ? -2.739 -4.416 -13.869 1.00 84.81 170 LEU A N 1
ATOM 1259 C CA . LEU A 1 170 ? -2.709 -5.697 -13.163 1.00 84.81 170 LEU A CA 1
ATOM 1260 C C . LEU A 1 170 ? -3.276 -6.838 -14.000 1.00 84.81 170 LEU A C 1
ATOM 1262 O O . LEU A 1 170 ? -2.726 -7.930 -13.950 1.00 84.81 170 LEU A O 1
ATOM 1266 N N . ALA A 1 171 ? -4.323 -6.611 -14.793 1.00 85.19 171 ALA A N 1
ATOM 1267 C CA . ALA A 1 171 ? -4.839 -7.623 -15.710 1.00 85.19 171 ALA A CA 1
ATOM 1268 C C . ALA A 1 171 ? -3.768 -8.044 -16.728 1.00 85.19 171 ALA A C 1
ATOM 1270 O O . ALA A 1 171 ? -3.609 -9.233 -16.988 1.00 85.19 171 ALA A O 1
ATOM 1271 N N . ALA A 1 172 ? -2.990 -7.084 -17.242 1.00 82.50 172 ALA A N 1
ATOM 1272 C CA . ALA A 1 172 ? -1.867 -7.366 -18.131 1.00 82.50 172 ALA A CA 1
ATOM 1273 C C . ALA A 1 172 ? -0.719 -8.116 -17.431 1.00 82.50 172 ALA A C 1
ATOM 1275 O O . ALA A 1 172 ? -0.095 -8.977 -18.039 1.00 82.50 172 ALA A O 1
ATOM 1276 N N . GLY A 1 173 ? -0.426 -7.786 -16.168 1.00 79.50 173 GLY A N 1
ATOM 1277 C CA . GLY A 1 173 ? 0.666 -8.409 -15.411 1.00 79.50 173 GLY A CA 1
ATOM 1278 C C . GLY A 1 173 ? 0.336 -9.777 -14.805 1.00 79.50 173 GLY A C 1
ATOM 1279 O O . GLY A 1 173 ? 1.237 -10.589 -14.624 1.00 79.50 173 GLY A O 1
ATOM 1280 N N . LEU A 1 174 ? -0.932 -10.030 -14.470 1.00 79.81 174 LEU A N 1
ATOM 1281 C CA . LEU A 1 174 ? -1.393 -11.300 -13.901 1.00 79.81 174 LEU A CA 1
ATOM 1282 C C . LEU A 1 174 ? -1.675 -12.357 -14.978 1.00 79.81 174 LEU A C 1
ATOM 1284 O O . LEU A 1 174 ? -1.746 -13.529 -14.633 1.00 79.81 174 LEU A O 1
ATOM 1288 N N . ASP A 1 175 ? -1.875 -11.945 -16.237 1.00 79.50 175 ASP A N 1
ATOM 1289 C CA . ASP A 1 175 ? -2.090 -12.786 -17.435 1.00 79.50 175 ASP A CA 1
ATOM 1290 C C . ASP A 1 175 ? -3.091 -13.952 -17.255 1.00 79.50 175 ASP A C 1
ATOM 1292 O O . ASP A 1 175 ? -3.026 -14.978 -17.921 1.00 79.50 175 ASP A O 1
ATOM 1296 N N . GLY A 1 176 ? -4.049 -13.802 -16.332 1.00 78.38 176 GLY A N 1
ATOM 1297 C CA . GLY A 1 176 ? -5.040 -14.828 -15.988 1.00 78.38 176 GLY A CA 1
ATOM 1298 C C . GLY A 1 176 ? -4.594 -15.864 -14.947 1.00 78.38 176 GLY A C 1
ATOM 1299 O O . GLY A 1 176 ? -5.462 -16.496 -14.348 1.00 78.38 176 GLY A O 1
ATOM 1300 N N . ASP A 1 177 ? -3.299 -15.963 -14.654 1.00 83.25 177 ASP A N 1
ATOM 1301 C CA . ASP A 1 177 ? -2.714 -16.926 -13.706 1.00 83.25 177 ASP A CA 1
ATOM 1302 C C . ASP A 1 177 ? -2.764 -16.446 -12.246 1.00 83.25 177 ASP A C 1
ATOM 1304 O O . ASP A 1 177 ? -2.379 -17.165 -11.319 1.00 83.25 177 ASP A O 1
ATOM 1308 N N . GLY A 1 178 ? -3.229 -15.217 -12.013 1.00 85.50 178 GLY A N 1
ATOM 1309 C CA . GLY A 1 178 ? -3.306 -14.637 -10.681 1.00 85.50 178 GLY A CA 1
ATOM 1310 C C . GLY A 1 178 ? -4.523 -13.748 -10.442 1.00 85.50 178 GLY A C 1
ATOM 1311 O O . GLY A 1 178 ? -5.180 -13.253 -11.359 1.00 85.50 178 GLY A O 1
ATOM 1312 N N . ARG A 1 179 ? -4.832 -13.540 -9.162 1.00 88.81 179 ARG A N 1
ATOM 1313 C CA . ARG A 1 179 ? -5.958 -12.737 -8.678 1.00 88.81 179 ARG A CA 1
ATOM 1314 C C . ARG A 1 179 ? -5.502 -11.820 -7.552 1.00 88.81 179 ARG A C 1
ATOM 1316 O O . ARG A 1 179 ? -4.985 -12.286 -6.542 1.00 88.81 179 ARG A O 1
ATOM 1323 N N . LEU A 1 180 ? -5.772 -10.523 -7.694 1.00 88.94 180 LEU A N 1
ATOM 1324 C CA . LEU A 1 180 ? -5.716 -9.563 -6.591 1.00 88.94 180 LEU A CA 1
ATOM 1325 C C . LEU A 1 180 ? -7.129 -9.338 -6.042 1.00 88.94 180 LEU A C 1
ATOM 1327 O O . LEU A 1 180 ? -8.046 -9.008 -6.793 1.00 88.94 180 LEU A O 1
ATOM 1331 N N . THR A 1 181 ? -7.289 -9.468 -4.728 1.00 92.06 181 THR A N 1
ATOM 1332 C CA . THR A 1 181 ? -8.499 -9.051 -4.006 1.00 92.06 181 THR A CA 1
ATOM 1333 C C . THR A 1 181 ? -8.168 -7.855 -3.124 1.00 92.06 181 THR A C 1
ATOM 1335 O O . THR A 1 181 ? -7.157 -7.883 -2.426 1.00 92.06 181 THR A O 1
ATOM 1338 N N . LEU A 1 182 ? -9.018 -6.823 -3.144 1.00 91.62 182 LEU A N 1
ATOM 1339 C CA . LEU A 1 182 ? -8.876 -5.607 -2.340 1.00 91.62 182 LEU A CA 1
ATOM 1340 C C . LEU A 1 182 ? -10.117 -5.388 -1.469 1.00 91.62 182 LEU A C 1
ATOM 1342 O O . LEU A 1 182 ? -11.245 -5.502 -1.945 1.00 91.62 182 LEU A O 1
ATOM 1346 N N . GLY A 1 183 ? -9.905 -5.023 -0.208 1.00 92.69 183 GLY A N 1
ATOM 1347 C CA . GLY A 1 183 ? -10.945 -4.561 0.707 1.00 92.69 183 GLY A CA 1
ATOM 1348 C C . GLY A 1 183 ? -10.596 -3.181 1.251 1.00 92.69 183 GLY A C 1
ATOM 1349 O O . GLY A 1 183 ? -9.464 -2.959 1.666 1.00 92.69 183 GLY A O 1
ATOM 1350 N N . VAL A 1 184 ? -11.556 -2.255 1.268 1.00 92.81 184 VAL A N 1
ATOM 1351 C CA . VAL A 1 184 ? -11.368 -0.898 1.808 1.00 92.81 184 VAL A CA 1
ATOM 1352 C C . VAL A 1 184 ? -12.372 -0.664 2.929 1.00 92.81 184 VAL A C 1
ATOM 1354 O O . VAL A 1 184 ? -13.573 -0.871 2.748 1.00 92.81 184 VAL A O 1
ATOM 1357 N N . SER A 1 185 ? -11.891 -0.246 4.099 1.00 91.69 185 SER A N 1
ATOM 1358 C CA . SER A 1 185 ? -12.750 0.065 5.240 1.00 91.69 185 SER A CA 1
ATOM 1359 C C . SER A 1 185 ? -13.385 1.454 5.130 1.00 91.69 185 SER A C 1
ATOM 1361 O O . SER A 1 185 ? -12.883 2.359 4.456 1.00 91.69 185 SER A O 1
ATOM 1363 N N . ALA A 1 186 ? -14.448 1.670 5.907 1.00 87.81 186 ALA A N 1
ATOM 1364 C CA . ALA A 1 186 ? -14.884 3.022 6.242 1.00 87.81 186 ALA A CA 1
ATOM 1365 C C . ALA A 1 186 ? -13.773 3.785 6.993 1.00 87.81 186 ALA A C 1
ATOM 1367 O O . ALA A 1 186 ? -12.906 3.174 7.628 1.00 87.81 186 ALA A O 1
ATOM 1368 N N . SER A 1 187 ? -13.810 5.116 6.930 1.00 85.94 187 SER A N 1
ATOM 1369 C CA . SER A 1 187 ? -12.920 5.984 7.704 1.00 85.94 187 SER A CA 1
ATOM 1370 C C . SER A 1 187 ? -13.312 5.996 9.182 1.00 85.94 187 SER A C 1
ATOM 1372 O O . SER A 1 187 ? -14.478 6.219 9.509 1.00 85.94 187 SER A O 1
ATOM 1374 N N . VAL A 1 188 ? -12.340 5.820 10.075 1.00 84.06 188 VAL A N 1
ATOM 1375 C CA . VAL A 1 188 ? -12.541 5.791 11.530 1.00 84.06 188 VAL A CA 1
ATOM 1376 C C . VAL A 1 188 ? -11.700 6.875 12.195 1.00 84.06 188 VAL A C 1
ATOM 1378 O O . VAL A 1 188 ? -10.556 7.115 11.811 1.00 84.06 188 VAL A O 1
ATOM 1381 N N . HIS A 1 189 ? -12.257 7.556 13.194 1.00 80.31 189 HIS A N 1
ATOM 1382 C CA . HIS A 1 189 ? -11.519 8.553 13.963 1.00 80.31 189 HIS A CA 1
ATOM 1383 C C . HIS A 1 189 ? -10.585 7.890 14.987 1.00 80.31 189 HIS A C 1
ATOM 1385 O O . HIS A 1 189 ? -10.884 6.817 15.506 1.00 80.31 189 HIS A O 1
ATOM 1391 N N . SER A 1 190 ? -9.442 8.516 15.277 1.00 71.44 190 SER A N 1
ATOM 1392 C CA . SER A 1 190 ? -8.437 7.964 16.202 1.00 71.44 190 SER A CA 1
ATOM 1393 C C . SER A 1 190 ? -8.617 8.367 17.673 1.00 71.44 190 SER A C 1
ATOM 1395 O O . SER A 1 190 ? -7.767 8.018 18.499 1.00 71.44 190 SER A O 1
ATOM 1397 N N . ALA A 1 191 ? -9.694 9.088 18.004 1.00 62.88 191 ALA A N 1
ATOM 1398 C CA . ALA A 1 191 ? -10.021 9.555 19.355 1.00 62.88 191 ALA A CA 1
ATOM 1399 C C . ALA A 1 191 ? -11.303 8.924 19.903 1.00 62.88 191 ALA A C 1
ATOM 1401 O O . ALA A 1 191 ? -12.252 8.734 19.109 1.00 62.88 191 ALA A O 1
#

=== Feature glossary ===
The record interleaves many kinds of information about one protein. Here is each kind framed as the question it answers.

Q: What are the backbone torsion angles?
A: φ (phi) and ψ (psi) are the two rotatable backbone dihedrals per residue: φ is the C(i-1)–N–Cα–C torsion, ψ is the N–Cα–C–N(i+1) torsion, both in degrees on (−180°, 180°]. α-helical residues cluster near (−60°, −45°); β-strand residues near (−120°, +130°). A Ramachandran plot is simply a scatter of (φ, ψ) for every residue.

Q: What is the amino-acid chain?
A: This is the polypeptide sequence — one letter per residue, N-terminus first. Length ranges from a few dozen residues for small domains to over a thousand for large multi-domain proteins.

Q: How mobile is each atom in the crystal?
A: For experimental (PDB) structures, the B-factor (temperature factor) quantifies the positional spread of each atom in the crystal — a combination of thermal vibration and static disorder — in units of Å². High B-factors mark flexible loops or poorly resolved regions; low B-factors mark the rigid, well-ordered core.

Q: Are the domains correctly placed relative to each other?
A: Predicted Aligned Error (PAE) is an AlphaFold confidence matrix: entr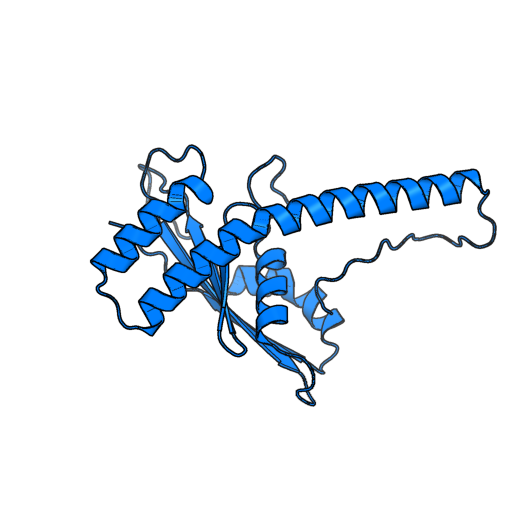y (i, j) is the expected error in the position of residue j, in ångströms, when the prediction is superimposed on the true structure at residue i. Low PAE within a block of residues means that block is internally rigid and well-predicted; high PAE between two blocks means their relative placement is uncertain even if each block individually is confident.

Q: How confident is the AlphaFold model at each residue?
A: pLDDT is the predicted lDDT-Cα score: AlphaFold's confidence that the local environment of each residue (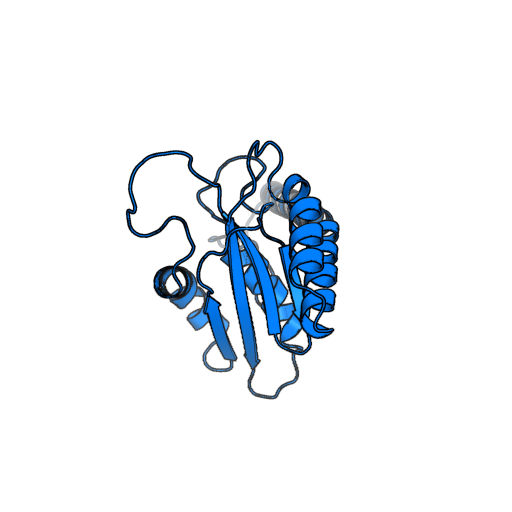all inter-atomic distances within 15 Å) is correctly placed. It is a per-residue number between 0 and 100, with higher meaning more reliable.

Q: What family and function is it annotated with?
A: Functional annotations link the protein to curated databases. InterPro entries identify conserved domains and families by matching the sequence against member-database signatures (Pfam, PROSITE, CDD, …). Gene Ontology (GO) terms describe molecular function, biological process, and cellular component in a controlled vocabulary. CATH places the structure in a hierarchical fold classification (Class/Architecture/Topology/Homologous-superfamily). The organism is the source species.

Q: How big and how compact is the whole molecule?
A: Three whole-structure scalars: the radius of gyration (RMS distance of Cα from centroid, in Å), the count of Cα–Cα contacts (pairs closer than 8 Å and separated by more than four residues in sequence — i.e. tertiary, not local, contacts), and the bounding-box dimensions. Together they distinguish compact globular folds from extended fibres or disordered chains.

Q: What known structures does this most resemble?
A: The Foldseek neighbor list gives the closest experimentally determined structures in the PDB, ranked by structural alignment. TM-score near 1 means near-identical fold; near 0.3 means only rough topology match. This is how one finds what a novel AlphaFold prediction most resembles in the solved-structure universe.

Q: Which residues are buried vs exposed?
A: SASA measures how much of the protein is reachable by solvent. It is computed by rolling a water-sized probe over the atomic surface and summing the exposed area (Å²). Per-residue SASA distinguishes core (buried, low SASA) from surface (exposed, high SASA) residues; total SASA is a whole-molecule size measure.

Q: Which residues are in helices, strands, or loops?
A: Eight-state secondary structure (DSSP): H is the canonical α-helix, G the tighter 3₁₀-helix, I the wider π-helix; E/B are β-structure, T and S are turns and bends, and '-' is everything else. DSSP derives these from the pattern of main-chain N–H···O=C hydrogen bonds, not from the sequence.

Q: Where is each backbone atom in 3D?
A: Structure coordinates are given as an mmCIF _atom_site loop: one row per atom with element, residue name, chain id, sequence number, and x/y/z position in Å. Only the four main-chain atoms per residue are included here; side chains are omitted to keep the record compact.

Q: What if only a Cα trace is available?
A: Three-state secondary structure (P-SEA) collapses the eight DSSP classes into helix (a), strand (b), and coil (c). P-SEA assigns these from Cα geometry alone — distances and angles — without requiring backbone oxygens, so it works on any Cα trace.

Q: What do the rendered images show?
A: The six renders are orthographic views along the three Cartesian axes in both directions. Representation (cartoon, sticks, or surface) and color scheme (sequence-rainbow or by-chain) vary across proteins so the training set covers all the common visualization conventions.

Q: What does the local fold look like, residue by residue?
A: Foldseek's 3Di representation compresses backbone geometry into a per-residue letter drawn from a learned twenty-state alphabet. It captures the tertiary interaction pattern around each residue — which residues are packed against it in space, regardless of where they are in sequence.

Q: What do the diagnostic plots show?
A: The contact map is a binary N×N matrix image: pixel (i, j) is dark where Cα_i and Cα_j are within 8 Å and |i−j|>4. Because the |i−j|>4 filter removes local helical contacts, off-diagonal stripes parallel to the main diagonal indicate parallel β-sheets; stripes perpendicular to it indicate antiparallel β-sheets. The Ramachandran plot scatters every residue's (φ, ψ) pair against the sterically allowed regions. The PAE heatmap renders the predicted-aligned-error matrix.